Protein AF-0000000080297929 (afdb_homodimer)

Nearest PDB structures (foldseek):
  8ix6-assembly1_A  TM=2.198E-01  e=8.998E-01  Bradyrhizobium sp. WSM3983
  3ocr-assembly2_B  TM=1.930E-01  e=1.694E+00  Pseudomonas savastanoi pv. phaseolicola 1448A
  8ix6-assembly1_A  TM=2.223E-01  e=7.986E-01  Bradyrhizobium sp. WSM3983
  3ocr-assembly2_B  TM=1.912E-01  e=1.092E+00  Pseudomonas savastanoi pv. phaseolicola 1448A

Radius of gyration: 21.98 Å; Cα contacts (8 Å, |Δi|>4): 441; chains: 2; bounding box: 58×58×54 Å

Organism: Bacteroides stercoris (NCBI:txid46506)

Solvent-accessible surface area (backbone atoms only — not comparable to full-atom values): 17210 Å² total; per-residue (Å²): 126,81,71,61,78,73,73,21,58,77,42,93,61,73,52,78,38,65,77,38,82,94,41,61,67,47,18,26,29,70,45,95,88,64,49,45,29,28,35,50,46,62,30,42,54,70,77,34,76,81,61,82,72,51,70,69,54,46,53,60,57,38,39,59,55,50,52,27,33,28,58,69,69,70,44,62,76,75,67,39,22,27,21,27,83,87,66,40,43,29,32,36,46,91,46,48,62,66,47,48,24,64,76,38,37,58,43,43,41,50,52,49,50,50,54,47,41,16,70,69,69,24,50,35,68,28,69,70,44,49,49,53,47,42,70,72,70,50,54,70,70,56,52,49,32,52,73,68,65,59,70,71,82,117,129,84,70,60,80,75,70,21,57,78,42,94,61,73,53,77,38,66,75,40,82,94,42,60,67,47,18,26,30,71,45,94,87,66,48,46,29,29,34,50,45,61,32,42,54,71,76,32,77,82,61,82,70,51,70,68,54,46,53,60,56,39,40,60,55,50,52,27,33,27,58,70,71,70,44,61,76,75,67,38,24,28,20,26,84,87,67,39,42,28,32,35,46,92,47,46,62,65,47,49,24,63,76,38,38,59,45,44,43,48,51,49,50,50,54,48,40,17,70,69,67,26,49,36,68,29,68,70,44,49,50,54,48,43,69,73,69,49,54,68,70,56,53,50,34,53,72,68,67,59,70,70,83,119

Foldseek 3Di:
DPPLLQAAAEDAWDFDDQPDPVQRQFTWTADPVGWIKTFLQSSCVVLPVVPPDDPSVLCVVCVVVLVVQCVVVVHDSSNQWYAYPVRTIIGTPSCVQSSVCRSPVVSVVVVVVQVVCCVVVVDDDDPVVVVVCCVVPPDPVVVVCVVVVNPPVD/DPPLLQAAAEDAWDFDDQPDPVQRQFTWTADPVGWIKTFLQRSCVVLPVVPPDDPSVLCVVCVVVLVVQCVVVVHDSSNQWYAYPVRTIIGTPSCVQSSVCRSPVVSVVVVVVQVVCCVVVVDDDDPVVVVVCCVPPPDPVVVVCVVVVVPPVD

Secondary structure (DSSP, 8-state):
----TT-PEE------EE--TTSTT-EEEE-TTS-EEEEHHHHHHHH-TT----HHHHHHHTHHHHHHHHHHTT--GGGSEEE-TTSPEEEEGGGHHHHHHHHSTHHHHHHHHHHHHHHHHSEEE-HHHHHHHHHHHS-HHHHHHHHTT-----/----TT-PEE------EE--TTSTT-EEEE-TTS-EEEEHHHHHHHH-TT----HHHHHHHTHHHHHHHHHHTT--GGGSEEE-TTSPEEEEGGGHHHHHHHHSTHHHHHHHHHHHHHHHHSEEE-HHHHHHHHHHHS-HHHHHHHHTT-----

Sequence (308 aa):
MTLLKGTGKTIDIKCTEVSLPEFPNLLFGTHFDGSRVFDATYYLHFKDPDNKLSIEDFFYKFDFQIKAIAETYKLPLDKLVSINTEGHQLISGCLCYPFLSYVDPQFCAYINEVIDEMFITGVVVSDTHLISLVKRRLPPELLKQIWDGRENFSMTLLKGTGKTIDIKCTEVSLPEFPNLLFGTHFDGSRVFDATYYLHFKDPDNKLSIEDFFYKFDFQIKAIAETYKLPLDKLVSINTEGHQLISGCLCYPFLSYVDPQFCAYINEVIDEMFITGVVVSDTHLISLVKRRLPPELLKQIWDGRENFS

Structure (mmCIF, N/CA/C/O backbone):
data_AF-0000000080297929-model_v1
#
loop_
_entity.id
_entity.type
_entity.pdbx_description
1 polymer 'Uncharacterized protein'
#
loop_
_atom_site.group_PDB
_atom_site.id
_atom_site.type_symbol
_atom_site.label_atom_id
_atom_site.label_alt_id
_atom_site.label_comp_id
_atom_site.label_asym_id
_atom_site.label_entity_id
_atom_site.label_seq_id
_atom_site.pdbx_PDB_ins_code
_atom_site.Cartn_x
_atom_site.Cartn_y
_atom_site.Cartn_z
_atom_site.occupancy
_atom_site.B_iso_or_equiv
_atom_site.auth_seq_id
_atom_site.auth_comp_id
_atom_site.auth_asym_id
_atom_site.auth_atom_id
_atom_site.pdbx_PDB_model_num
ATOM 1 N N . MET A 1 1 ? -28.828 -11.727 -8.734 1 22.5 1 MET A N 1
ATOM 2 C CA . MET A 1 1 ? -27.953 -12.578 -7.934 1 22.5 1 MET A CA 1
ATOM 3 C C . MET A 1 1 ? -26.484 -12.266 -8.227 1 22.5 1 MET A C 1
ATOM 5 O O . MET A 1 1 ? -26.016 -12.5 -9.344 1 22.5 1 MET A O 1
ATOM 9 N N . THR A 1 2 ? -25.875 -11.156 -7.812 1 31.69 2 THR A N 1
ATOM 10 C CA . THR A 1 2 ? -24.531 -10.75 -8.164 1 31.69 2 THR A CA 1
ATOM 11 C C . THR A 1 2 ? -23.562 -11.922 -8.016 1 31.69 2 THR A C 1
ATOM 13 O O . THR A 1 2 ? -23.484 -12.547 -6.953 1 31.69 2 THR A O 1
ATOM 16 N N . LEU A 1 3 ? -23.391 -12.672 -8.961 1 37.91 3 LEU A N 1
ATOM 17 C CA . LEU A 1 3 ? -22.531 -13.852 -8.984 1 37.91 3 LEU A CA 1
ATOM 18 C C . LEU A 1 3 ? -21.359 -13.695 -8.008 1 37.91 3 LEU A C 1
ATOM 20 O O . LEU A 1 3 ? -20.75 -12.625 -7.93 1 37.91 3 LEU A O 1
ATOM 24 N N . LEU A 1 4 ? -21.406 -14.281 -6.91 1 41.91 4 LEU A N 1
ATOM 25 C CA . LEU A 1 4 ? -20.312 -14.375 -5.938 1 41.91 4 LEU A CA 1
ATOM 26 C C . LEU A 1 4 ? -18.953 -14.344 -6.629 1 41.91 4 LEU A C 1
ATOM 28 O O . LEU A 1 4 ? -18.703 -15.117 -7.551 1 41.91 4 LEU A O 1
ATOM 32 N N . LYS A 1 5 ? -18.359 -13.289 -6.848 1 48.44 5 LYS A N 1
ATOM 33 C CA . LYS A 1 5 ? -17.031 -13.094 -7.398 1 48.44 5 LYS A CA 1
ATOM 34 C C . LYS A 1 5 ? -16.156 -14.328 -7.16 1 48.44 5 LYS A C 1
ATOM 36 O O . LYS A 1 5 ? -15.039 -14.414 -7.688 1 48.44 5 LYS A O 1
ATOM 41 N N . GLY A 1 6 ? -16.516 -15.305 -6.289 1 48.25 6 GLY A N 1
ATOM 42 C CA . GLY A 1 6 ? -15.867 -16.562 -5.957 1 48.25 6 GLY A CA 1
ATOM 43 C C . GLY A 1 6 ? -16.109 -17.641 -6.988 1 48.25 6 GLY A C 1
ATOM 44 O O . GLY A 1 6 ? -15.781 -18.812 -6.758 1 48.25 6 GLY A O 1
ATOM 45 N N . THR A 1 7 ? -16.953 -17.469 -7.895 1 57.72 7 THR A N 1
ATOM 46 C CA . THR A 1 7 ? -17.312 -18.594 -8.742 1 57.72 7 THR A CA 1
ATOM 47 C C . THR A 1 7 ? -16.312 -18.75 -9.883 1 57.72 7 THR A C 1
ATOM 49 O O . THR A 1 7 ? -16.547 -18.266 -10.992 1 57.72 7 THR A O 1
ATOM 52 N N . GLY A 1 8 ? -15.094 -18.703 -9.398 1 65.12 8 GLY A N 1
ATOM 53 C CA . GLY A 1 8 ? -14.086 -18.781 -10.438 1 65.12 8 GLY A CA 1
ATOM 54 C C . GLY A 1 8 ? -14.078 -20.094 -11.18 1 65.12 8 GLY A C 1
ATOM 55 O O . GLY A 1 8 ? -14.828 -21.016 -10.828 1 65.12 8 GLY A O 1
ATOM 56 N N . LYS A 1 9 ? -13.609 -20.219 -12.32 1 81.94 9 LYS A N 1
ATOM 57 C CA . LYS A 1 9 ? -13.375 -21.438 -13.094 1 81.94 9 LYS A CA 1
ATOM 58 C C . LYS A 1 9 ? -12.523 -22.438 -12.305 1 81.94 9 LYS A C 1
ATOM 60 O O . LYS A 1 9 ? -11.664 -22.031 -11.523 1 81.94 9 LYS A O 1
ATOM 65 N N . THR A 1 10 ? -12.938 -23.766 -12.43 1 88.5 10 THR A N 1
ATOM 66 C CA . THR A 1 10 ? -12.133 -24.797 -11.781 1 88.5 10 THR A CA 1
ATOM 67 C C . THR A 1 10 ? -10.82 -25 -12.523 1 88.5 10 THR A C 1
ATOM 69 O O . THR A 1 10 ? -10.797 -25.125 -13.75 1 88.5 10 THR A O 1
ATOM 72 N N . ILE A 1 11 ? -9.766 -24.938 -11.789 1 90.44 11 ILE A N 1
ATOM 73 C CA . ILE A 1 11 ? -8.453 -25.156 -12.383 1 90.44 11 ILE A CA 1
ATOM 74 C C . ILE A 1 11 ? -7.699 -26.234 -11.586 1 90.44 11 ILE A C 1
ATOM 76 O O . ILE A 1 11 ? -7.969 -26.438 -10.406 1 90.44 11 ILE A O 1
ATOM 80 N N . ASP A 1 12 ? -6.781 -26.938 -12.25 1 91.5 12 ASP A N 1
ATOM 81 C CA . ASP A 1 12 ? -5.98 -27.969 -11.609 1 91.5 12 ASP A CA 1
ATOM 82 C C . ASP A 1 12 ? -4.617 -27.438 -11.195 1 91.5 12 ASP A C 1
ATOM 84 O O . ASP A 1 12 ? -3.602 -27.734 -11.82 1 91.5 12 ASP A O 1
ATOM 88 N N . ILE A 1 13 ? -4.645 -26.641 -10.156 1 93.31 13 ILE A N 1
ATOM 89 C CA . ILE A 1 13 ? -3.422 -26.062 -9.609 1 93.31 13 ILE A CA 1
ATOM 90 C C . ILE A 1 13 ? -3.359 -26.312 -8.102 1 93.31 13 ILE A C 1
ATOM 92 O O . ILE A 1 13 ? -4.344 -26.094 -7.391 1 93.31 13 ILE A O 1
ATOM 96 N N . LYS A 1 14 ? -2.285 -26.844 -7.73 1 92.75 14 LYS A N 1
ATOM 97 C CA . LYS A 1 14 ? -2 -26.953 -6.301 1 92.75 14 LYS A CA 1
ATOM 98 C C . LYS A 1 14 ? -1 -25.891 -5.852 1 92.75 14 LYS A C 1
ATOM 100 O O . LYS A 1 14 ? 0.049 -25.719 -6.477 1 92.75 14 LYS A O 1
ATOM 105 N N . CYS A 1 15 ? -1.312 -25.172 -4.77 1 96.75 15 CYS A N 1
ATOM 106 C CA . CYS A 1 15 ? -0.428 -24.156 -4.227 1 96.75 15 CYS A CA 1
ATOM 107 C C . CYS A 1 15 ? 0.44 -24.719 -3.107 1 96.75 15 CYS A C 1
ATOM 109 O O . CYS A 1 15 ? -0.065 -25.062 -2.039 1 96.75 15 CYS A O 1
ATOM 111 N N . THR A 1 16 ? 1.743 -24.812 -3.369 1 96.5 16 THR A N 1
ATOM 112 C CA . THR A 1 16 ? 2.641 -25.391 -2.385 1 96.5 16 THR A CA 1
ATOM 113 C C . THR A 1 16 ? 3.846 -24.5 -2.139 1 96.5 16 THR A C 1
ATOM 115 O O . THR A 1 16 ? 4.641 -24.75 -1.229 1 96.5 16 THR A O 1
ATOM 118 N N . GLU A 1 17 ? 3.943 -23.438 -2.848 1 95.94 17 GLU A N 1
ATOM 119 C CA . GLU A 1 17 ? 5.148 -22.625 -2.832 1 95.94 17 GLU A CA 1
ATOM 120 C C . GLU A 1 17 ? 5.047 -21.516 -1.792 1 95.94 17 GLU A C 1
ATOM 122 O O . GLU A 1 17 ? 4.051 -20.781 -1.745 1 95.94 17 GLU A O 1
ATOM 127 N N . VAL A 1 18 ? 6.102 -21.422 -1.025 1 94.62 18 VAL A N 1
ATOM 128 C CA . VAL A 1 18 ? 6.254 -20.266 -0.159 1 94.62 18 VAL A CA 1
ATOM 129 C C . VAL A 1 18 ? 7.016 -19.156 -0.896 1 94.62 18 VAL A C 1
ATOM 131 O O . VAL A 1 18 ? 8.227 -19.266 -1.084 1 94.62 18 VAL A O 1
ATOM 134 N N . SER A 1 19 ? 6.305 -18.141 -1.291 1 91.5 19 SER A N 1
ATOM 135 C CA . SER A 1 19 ? 6.918 -17.062 -2.051 1 91.5 19 SER A CA 1
ATOM 136 C C . SER A 1 19 ? 7.277 -15.883 -1.147 1 91.5 19 SER A C 1
ATOM 138 O O . SER A 1 19 ? 8.133 -15.062 -1.494 1 91.5 19 SER A O 1
ATOM 140 N N . LEU A 1 20 ? 6.578 -15.758 -0.045 1 92.06 20 LEU A N 1
ATOM 141 C CA . LEU A 1 20 ? 6.812 -14.703 0.937 1 92.06 20 LEU A CA 1
ATOM 142 C C . LEU A 1 20 ? 7.164 -15.297 2.297 1 92.06 20 LEU A C 1
ATOM 144 O O . LEU A 1 20 ? 6.277 -15.672 3.066 1 92.06 20 LEU A O 1
ATOM 148 N N . PRO A 1 21 ? 8.438 -15.258 2.605 1 87.75 21 PRO A N 1
ATOM 149 C CA . PRO A 1 21 ? 8.867 -15.891 3.855 1 87.75 21 PRO A CA 1
ATOM 150 C C . PRO A 1 21 ? 8.164 -15.312 5.082 1 87.75 21 PRO A C 1
ATOM 152 O O . PRO A 1 21 ? 7.957 -16.016 6.07 1 87.75 21 PRO A O 1
ATOM 155 N N . GLU A 1 22 ? 7.758 -14.031 5.035 1 89.31 22 GLU A N 1
ATOM 156 C CA . GLU A 1 22 ? 7.055 -13.383 6.141 1 89.31 22 GLU A CA 1
ATOM 157 C C . GLU A 1 22 ? 5.66 -13.969 6.328 1 89.31 22 GLU A C 1
ATOM 159 O O . GLU A 1 22 ? 5.055 -13.82 7.391 1 89.31 22 GLU A O 1
ATOM 164 N N . PHE A 1 23 ? 5.18 -14.594 5.266 1 93.94 23 PHE A N 1
ATOM 165 C CA . PHE A 1 23 ? 3.857 -15.203 5.266 1 93.94 23 PHE A CA 1
ATOM 166 C C . PHE A 1 23 ? 3.922 -16.641 4.758 1 93.94 23 PHE A C 1
ATOM 168 O O . PHE A 1 23 ? 3.355 -16.953 3.711 1 93.94 23 PHE A O 1
ATOM 175 N N . PRO A 1 24 ? 4.488 -17.531 5.594 1 93.62 24 PRO A N 1
ATOM 176 C CA . PRO A 1 24 ? 4.828 -18.859 5.105 1 93.62 24 PRO A CA 1
ATOM 177 C C . PRO A 1 24 ? 3.598 -19.703 4.785 1 93.62 24 PRO A C 1
ATOM 179 O O . PRO A 1 24 ? 3.693 -20.688 4.043 1 93.62 24 PRO A O 1
ATOM 182 N N . ASN A 1 25 ? 2.424 -19.359 5.355 1 96.31 25 ASN A N 1
ATOM 183 C CA . ASN A 1 25 ? 1.224 -20.156 5.125 1 96.31 25 ASN A CA 1
ATOM 184 C C . ASN A 1 25 ? 0.424 -19.625 3.936 1 96.31 25 ASN A C 1
ATOM 186 O O . ASN A 1 25 ? -0.606 -20.203 3.572 1 96.31 25 ASN A O 1
ATOM 190 N N . LEU A 1 26 ? 0.925 -18.531 3.41 1 97.81 26 LEU A N 1
ATOM 191 C CA . LEU A 1 26 ? 0.352 -18.078 2.145 1 97.81 26 LEU A CA 1
ATOM 192 C C . LEU A 1 26 ? 1.015 -18.781 0.968 1 97.81 26 LEU A C 1
ATOM 194 O O . LEU A 1 26 ? 2.027 -18.312 0.446 1 97.81 26 LEU A O 1
ATOM 198 N N . LEU A 1 27 ? 0.338 -19.812 0.516 1 98.12 27 LEU A N 1
ATOM 199 C CA . LEU A 1 27 ? 0.955 -20.703 -0.472 1 98.12 27 LEU A CA 1
ATOM 200 C C . LEU A 1 27 ? 0.573 -20.281 -1.888 1 98.12 27 LEU A C 1
ATOM 202 O O . LEU A 1 27 ? -0.592 -19.969 -2.156 1 98.12 27 LEU A O 1
ATOM 206 N N . PHE A 1 28 ? 1.558 -20.297 -2.766 1 97.88 28 PHE A N 1
ATOM 207 C CA . PHE A 1 28 ? 1.369 -19.859 -4.141 1 97.88 28 PHE A CA 1
ATOM 208 C C . PHE A 1 28 ? 1.477 -21.031 -5.105 1 97.88 28 PHE A C 1
ATOM 210 O O . PHE A 1 28 ? 2.016 -22.078 -4.754 1 97.88 28 PHE A O 1
ATOM 217 N N . GLY A 1 29 ? 0.87 -20.891 -6.215 1 96.94 29 GLY A N 1
ATOM 218 C CA . GLY A 1 29 ? 0.993 -21.75 -7.379 1 96.94 29 GLY A CA 1
ATOM 219 C C . GLY A 1 29 ? 1.098 -20.984 -8.68 1 96.94 29 GLY A C 1
ATOM 220 O O . GLY A 1 29 ? 0.764 -19.797 -8.742 1 96.94 29 GLY A O 1
ATOM 221 N N . THR A 1 30 ? 1.685 -21.578 -9.656 1 93.62 30 THR A N 1
ATOM 222 C CA . THR A 1 30 ? 1.836 -20.969 -10.969 1 93.62 30 THR A CA 1
ATOM 223 C C . THR A 1 30 ? 0.978 -21.688 -12.008 1 93.62 30 THR A C 1
ATOM 225 O O . THR A 1 30 ? 0.993 -22.906 -12.086 1 93.62 30 THR A O 1
ATOM 228 N N . HIS A 1 31 ? 0.251 -20.875 -12.727 1 87.31 31 HIS A N 1
ATOM 229 C CA . HIS A 1 31 ? -0.547 -21.406 -13.828 1 87.31 31 HIS A CA 1
ATOM 230 C C . HIS A 1 31 ? 0.32 -21.688 -15.047 1 87.31 31 HIS A C 1
ATOM 232 O O . HIS A 1 31 ? 1.458 -21.219 -15.133 1 87.31 31 HIS A O 1
ATOM 238 N N . PHE A 1 32 ? -0.277 -22.422 -15.953 1 82.62 32 PHE A N 1
ATOM 239 C CA . PHE A 1 32 ? 0.448 -22.797 -17.156 1 82.62 32 PHE A CA 1
ATOM 240 C C . PHE A 1 32 ? 0.821 -21.578 -17.984 1 82.62 32 PHE A C 1
ATOM 242 O O . PHE A 1 32 ? 1.828 -21.578 -18.688 1 82.62 32 PHE A O 1
ATOM 249 N N . ASP A 1 33 ? 0.032 -20.5 -17.828 1 84.12 33 ASP A N 1
ATOM 250 C CA . ASP A 1 33 ? 0.287 -19.297 -18.609 1 84.12 33 ASP A CA 1
ATOM 251 C C . ASP A 1 33 ? 1.26 -18.359 -17.891 1 84.12 33 ASP A C 1
ATOM 253 O O . ASP A 1 33 ? 1.504 -17.234 -18.344 1 84.12 33 ASP A O 1
ATOM 257 N N . GLY A 1 34 ? 1.78 -18.812 -16.734 1 86.75 34 GLY A N 1
ATOM 258 C CA . GLY A 1 34 ? 2.771 -18.047 -16 1 86.75 34 GLY A CA 1
ATOM 259 C C . GLY A 1 34 ? 2.168 -17.188 -14.898 1 86.75 34 GLY A C 1
ATOM 260 O O . GLY A 1 34 ? 2.895 -16.609 -14.094 1 86.75 34 GLY A O 1
ATOM 261 N N . SER A 1 35 ? 0.912 -17.125 -14.906 1 89.56 35 SER A N 1
ATOM 262 C CA . SER A 1 35 ? 0.277 -16.312 -13.875 1 89.56 35 SER A CA 1
ATOM 263 C C . SER A 1 35 ? 0.366 -16.969 -12.508 1 89.56 35 SER A C 1
ATOM 265 O O . SER A 1 35 ? 0.284 -18.203 -12.406 1 89.56 35 SER A O 1
ATOM 267 N N . ARG A 1 36 ? 0.498 -16.141 -11.562 1 94.44 36 ARG A N 1
ATOM 268 C CA . ARG A 1 36 ? 0.626 -16.625 -10.195 1 94.44 36 ARG A CA 1
ATOM 269 C C . ARG A 1 36 ? -0.687 -16.484 -9.438 1 94.44 36 ARG A C 1
ATOM 271 O O . ARG A 1 36 ? -1.39 -15.477 -9.586 1 94.44 36 ARG A O 1
ATOM 278 N N . VAL A 1 37 ? -0.974 -17.531 -8.656 1 96.94 37 VAL A N 1
ATOM 279 C CA . VAL A 1 37 ? -2.143 -17.5 -7.777 1 96.94 37 VAL A CA 1
ATOM 280 C C . VAL A 1 37 ? -1.737 -17.906 -6.363 1 96.94 37 VAL A C 1
ATOM 282 O O . VAL A 1 37 ? -0.696 -18.531 -6.164 1 96.94 37 VAL A O 1
ATOM 285 N N . PHE A 1 38 ? -2.564 -17.5 -5.324 1 98.06 38 PHE A N 1
ATOM 286 C CA . PHE A 1 38 ? -2.35 -17.984 -3.967 1 98.06 38 PHE A CA 1
ATOM 287 C C . PHE A 1 38 ? -3.617 -18.625 -3.414 1 98.06 38 PHE A C 1
ATOM 289 O O . PHE A 1 38 ? -4.723 -18.312 -3.859 1 98.06 38 PHE A O 1
ATOM 296 N N . ASP A 1 39 ? -3.441 -19.547 -2.49 1 97.81 39 ASP A N 1
ATOM 297 C CA . ASP A 1 39 ? -4.551 -20.281 -1.889 1 97.81 39 ASP A CA 1
ATOM 298 C C . ASP A 1 39 ? -5.168 -19.5 -0.733 1 97.81 39 ASP A C 1
ATOM 300 O O . ASP A 1 39 ? -4.762 -19.656 0.419 1 97.81 39 ASP A O 1
ATOM 304 N N . ALA A 1 40 ? -6.152 -18.75 -1.051 1 98.06 40 ALA A N 1
ATOM 305 C CA . ALA A 1 40 ? -6.793 -17.875 -0.072 1 98.06 40 ALA A CA 1
ATOM 306 C C . ALA A 1 40 ? -7.562 -18.672 0.965 1 98.06 40 ALA A C 1
ATOM 308 O O . ALA A 1 40 ? -7.582 -18.328 2.148 1 98.06 40 ALA A O 1
ATOM 309 N N . THR A 1 41 ? -8.188 -19.75 0.517 1 96.38 41 THR A N 1
ATOM 310 C CA . THR A 1 41 ? -8.945 -20.594 1.426 1 96.38 41 THR A CA 1
ATOM 311 C C . THR A 1 41 ? -8.039 -21.188 2.504 1 96.38 41 THR A C 1
ATOM 313 O O . THR A 1 41 ? -8.344 -21.109 3.693 1 96.38 41 THR A O 1
ATOM 316 N N . TYR A 1 42 ? -6.969 -21.75 2.051 1 96.69 42 TYR A N 1
ATOM 317 C CA . TYR A 1 42 ? -6.023 -22.344 2.99 1 96.69 42 TYR A CA 1
ATOM 318 C C . TYR A 1 42 ? -5.508 -21.297 3.975 1 96.69 42 TYR A C 1
ATOM 320 O O . TYR A 1 42 ? -5.43 -21.562 5.18 1 96.69 42 TYR A O 1
ATOM 328 N N . TYR A 1 43 ? -5.16 -20.141 3.506 1 98.12 43 TYR A N 1
ATOM 329 C CA . TYR A 1 43 ? -4.602 -19.094 4.344 1 98.12 43 TYR A CA 1
ATOM 330 C C . TYR A 1 43 ? -5.609 -18.641 5.391 1 98.12 43 TYR A C 1
ATOM 332 O O . TYR A 1 43 ? -5.254 -18.422 6.555 1 98.12 43 TYR A O 1
ATOM 340 N N . LEU A 1 44 ? -6.887 -18.469 5.016 1 97.5 44 LEU A N 1
ATOM 341 C CA . LEU A 1 44 ? -7.926 -18.062 5.953 1 97.5 44 LEU A CA 1
ATOM 342 C C . LEU A 1 44 ? -8.156 -19.125 7.02 1 97.5 44 LEU A C 1
ATOM 344 O O . LEU A 1 44 ? -8.414 -18.797 8.18 1 97.5 44 LEU A O 1
ATOM 348 N N . HIS A 1 45 ? -8.062 -20.328 6.59 1 95.38 45 HIS A N 1
ATOM 349 C CA . HIS A 1 45 ? -8.219 -21.406 7.555 1 95.38 45 HIS A CA 1
ATOM 350 C C . HIS A 1 45 ? -7.148 -21.344 8.641 1 95.38 45 HIS A C 1
ATOM 352 O O . HIS A 1 45 ? -7.418 -21.641 9.805 1 95.38 45 HIS A O 1
ATOM 358 N N . PHE A 1 46 ? -6.051 -21.047 8.203 1 94.44 46 PHE A N 1
ATOM 359 C CA . PHE A 1 46 ? -4.922 -20.984 9.117 1 94.44 46 PHE A CA 1
ATOM 360 C C . PHE A 1 46 ? -5.004 -19.75 10 1 94.44 46 PHE A C 1
ATOM 362 O O . PHE A 1 46 ? -4.805 -19.828 11.211 1 94.44 46 PHE A O 1
ATOM 369 N N . LYS A 1 47 ? -5.348 -18.516 9.484 1 95.25 47 LYS A N 1
ATOM 370 C CA . LYS A 1 47 ? -5.238 -17.219 10.156 1 95.25 47 LYS A CA 1
ATOM 371 C C . LYS A 1 47 ? -6.52 -16.891 10.914 1 95.25 47 LYS A C 1
ATOM 373 O O . LYS A 1 47 ? -6.5 -16.078 11.836 1 95.25 47 LYS A O 1
ATOM 378 N N . ASP A 1 48 ? -7.551 -17.438 10.477 1 93.56 48 ASP A N 1
ATOM 379 C CA . ASP A 1 48 ? -8.867 -17.125 11.031 1 93.56 48 ASP A CA 1
ATOM 380 C C . ASP A 1 48 ? -9.633 -18.391 11.383 1 93.56 48 ASP A C 1
ATOM 382 O O . ASP A 1 48 ? -10.672 -18.688 10.797 1 93.56 48 ASP A O 1
ATOM 386 N N . PRO A 1 49 ? -9.219 -19.016 12.367 1 87.75 49 PRO A N 1
ATOM 387 C CA . PRO A 1 49 ? -9.859 -20.281 12.719 1 87.75 49 PRO A CA 1
ATOM 388 C C . PRO A 1 49 ? -11.32 -20.109 13.125 1 87.75 49 PRO A C 1
ATOM 390 O O . PRO A 1 49 ? -12.117 -21.047 13.023 1 87.75 49 PRO A O 1
ATOM 393 N N . ASP A 1 50 ? -11.727 -18.922 13.5 1 91.81 50 ASP A N 1
ATOM 394 C CA . ASP A 1 50 ? -13.109 -18.672 13.906 1 91.81 50 ASP A CA 1
ATOM 395 C C . ASP A 1 50 ? -13.984 -18.344 12.703 1 91.81 50 ASP A C 1
ATOM 397 O O . ASP A 1 50 ? -15.188 -18.109 12.852 1 91.81 50 ASP A O 1
ATOM 401 N N . ASN A 1 51 ? -13.43 -18.312 11.547 1 90 51 ASN A N 1
ATOM 402 C CA . ASN A 1 51 ? -14.141 -18.125 10.281 1 90 51 ASN A CA 1
ATOM 403 C C . ASN A 1 51 ? -14.922 -16.812 10.266 1 90 51 ASN A C 1
ATOM 405 O O . ASN A 1 51 ? -16.109 -16.797 9.922 1 90 51 ASN A O 1
ATOM 409 N N . LYS A 1 52 ? -14.328 -15.82 10.703 1 94.12 52 LYS A N 1
ATOM 410 C CA . LYS A 1 52 ? -14.93 -14.492 10.711 1 94.12 52 LYS A CA 1
ATOM 411 C C . LYS A 1 52 ? -14.695 -13.773 9.383 1 94.12 52 LYS A C 1
ATOM 413 O O . LYS A 1 52 ? -15.406 -12.828 9.047 1 94.12 52 LYS A O 1
ATOM 418 N N . LEU A 1 53 ? -13.75 -14.234 8.703 1 96.5 53 LEU A N 1
ATOM 419 C CA . LEU A 1 53 ? -13.359 -13.625 7.441 1 96.5 53 LEU A CA 1
ATOM 420 C C . LEU A 1 53 ? -13.844 -14.461 6.262 1 96.5 53 LEU A C 1
ATOM 422 O O . LEU A 1 53 ? -14.031 -15.68 6.391 1 96.5 53 LEU A O 1
ATOM 426 N N . SER A 1 54 ? -14.148 -13.805 5.137 1 95.81 54 SER A N 1
ATOM 427 C CA . SER A 1 54 ? -14.547 -14.5 3.916 1 95.81 54 SER A CA 1
ATOM 428 C C . SER A 1 54 ? -13.945 -13.836 2.68 1 95.81 54 SER A C 1
ATOM 430 O O . SER A 1 54 ? -13.688 -12.633 2.682 1 95.81 54 SER A O 1
ATOM 432 N N . ILE A 1 55 ? -13.773 -14.578 1.719 1 95.88 55 ILE A N 1
ATOM 433 C CA . ILE A 1 55 ? -13.219 -14.078 0.465 1 95.88 55 ILE A CA 1
ATOM 434 C C . ILE A 1 55 ? -14.195 -13.094 -0.175 1 95.88 55 ILE A C 1
ATOM 436 O O . ILE A 1 55 ? -13.781 -12.094 -0.762 1 95.88 55 ILE A O 1
ATOM 440 N N . GLU A 1 56 ? -15.469 -13.352 -0.085 1 94.94 56 GLU A N 1
ATOM 441 C CA . GLU A 1 56 ? -16.484 -12.43 -0.583 1 94.94 56 GLU A CA 1
ATOM 442 C C . GLU A 1 56 ? -16.375 -11.062 0.081 1 94.94 56 GLU A C 1
ATOM 444 O O . GLU A 1 56 ? -16.484 -10.031 -0.587 1 94.94 56 GLU A O 1
ATOM 449 N N . ASP A 1 57 ? -16.172 -11.141 1.352 1 97.06 57 ASP A N 1
ATOM 450 C CA . ASP A 1 57 ? -16.047 -9.898 2.1 1 97.06 57 ASP A CA 1
ATOM 451 C C . ASP A 1 57 ? -14.781 -9.141 1.686 1 97.06 57 ASP A C 1
ATOM 453 O O . ASP A 1 57 ? -14.773 -7.91 1.64 1 97.06 57 ASP A O 1
ATOM 457 N N . PHE A 1 58 ? -13.695 -9.883 1.404 1 97.88 58 PHE A N 1
ATOM 458 C CA . PHE A 1 58 ? -12.477 -9.266 0.885 1 97.88 58 PHE A CA 1
ATOM 459 C C . PHE A 1 58 ? -12.766 -8.5 -0.401 1 97.88 58 PHE A C 1
ATOM 461 O O . PHE A 1 58 ? -12.391 -7.332 -0.53 1 97.88 58 PHE A O 1
ATOM 468 N N . PHE A 1 59 ? -13.438 -9.07 -1.342 1 96.88 59 PHE A N 1
ATOM 469 C CA . PHE A 1 59 ? -13.711 -8.445 -2.633 1 96.88 59 PHE A CA 1
ATOM 470 C C . PHE A 1 59 ? -14.641 -7.25 -2.473 1 96.88 59 PHE A C 1
ATOM 472 O O . PHE A 1 59 ? -14.531 -6.27 -3.213 1 96.88 59 PHE A O 1
ATOM 479 N N . TYR A 1 60 ? -15.484 -7.332 -1.478 1 97 60 TYR A N 1
ATOM 480 C CA . TYR A 1 60 ? -16.375 -6.207 -1.198 1 97 60 TYR A CA 1
ATOM 481 C C . TYR A 1 60 ? -15.602 -5.043 -0.593 1 97 60 TYR A C 1
ATOM 483 O O . TYR A 1 60 ? -15.688 -3.91 -1.078 1 97 60 TYR A O 1
ATOM 491 N N . LYS A 1 61 ? -14.852 -5.281 0.371 1 97.19 61 LYS A N 1
ATOM 492 C CA . LYS A 1 61 ? -14.172 -4.246 1.144 1 97.19 61 LYS A CA 1
ATOM 493 C C . LYS A 1 61 ? -13.047 -3.607 0.337 1 97.19 61 LYS A C 1
ATOM 495 O O . LYS A 1 61 ? -12.688 -2.453 0.57 1 97.19 61 LYS A O 1
ATOM 500 N N . PHE A 1 62 ? -12.469 -4.359 -0.616 1 98.12 62 PHE A N 1
ATOM 501 C CA . PHE A 1 62 ? -11.336 -3.865 -1.392 1 98.12 62 PHE A CA 1
ATOM 502 C C . PHE A 1 62 ? -11.719 -3.688 -2.855 1 98.12 62 PHE A C 1
ATOM 504 O O . PHE A 1 62 ? -10.859 -3.73 -3.738 1 98.12 62 PHE A O 1
ATOM 511 N N . ASP A 1 63 ? -13 -3.471 -3.111 1 97.38 63 ASP A N 1
ATOM 512 C CA . ASP A 1 63 ? -13.539 -3.426 -4.465 1 97.38 63 ASP A CA 1
ATOM 513 C C . ASP A 1 63 ? -12.805 -2.4 -5.32 1 97.38 63 ASP A C 1
ATOM 515 O O . ASP A 1 63 ? -12.391 -2.701 -6.441 1 97.38 63 ASP A O 1
ATOM 519 N N . PHE A 1 64 ? -12.617 -1.237 -4.84 1 97.69 64 PHE A N 1
ATOM 520 C CA . PHE A 1 64 ? -11.969 -0.172 -5.594 1 97.69 64 PHE A CA 1
ATOM 521 C C . PHE A 1 64 ? -10.539 -0.555 -5.953 1 97.69 64 PHE A C 1
ATOM 523 O O . PHE A 1 64 ? -10.133 -0.438 -7.109 1 97.69 64 PHE A O 1
ATOM 530 N N . GLN A 1 65 ? -9.758 -1.03 -4.957 1 97.88 65 GLN A N 1
ATOM 531 C CA . GLN A 1 65 ? -8.359 -1.401 -5.172 1 97.88 65 GLN A CA 1
ATOM 532 C C . GLN A 1 65 ? -8.242 -2.566 -6.152 1 97.88 65 GLN A C 1
ATOM 534 O O . GLN A 1 65 ? -7.367 -2.568 -7.02 1 97.88 65 GLN A O 1
ATOM 539 N N . ILE A 1 66 ? -9.125 -3.488 -5.961 1 98.12 66 ILE A N 1
ATOM 540 C CA . ILE A 1 66 ? -9.102 -4.68 -6.801 1 98.12 66 ILE A CA 1
ATOM 541 C C . ILE A 1 66 ? -9.367 -4.293 -8.25 1 98.12 66 ILE A C 1
ATOM 543 O O . ILE A 1 66 ? -8.641 -4.711 -9.156 1 98.12 66 ILE A O 1
ATOM 547 N N . LYS A 1 67 ? -10.344 -3.471 -8.484 1 97.88 67 LYS A N 1
ATOM 548 C CA . LYS A 1 67 ? -10.656 -3.018 -9.836 1 97.88 67 LYS A CA 1
ATOM 549 C C . LYS A 1 67 ? -9.508 -2.199 -10.422 1 97.88 67 LYS A C 1
ATOM 551 O O . LYS A 1 67 ? -9.172 -2.342 -11.602 1 97.88 67 LYS A O 1
ATOM 556 N N . ALA A 1 68 ? -8.93 -1.357 -9.641 1 97.69 68 ALA A N 1
ATOM 557 C CA . ALA A 1 68 ? -7.805 -0.536 -10.078 1 97.69 68 ALA A CA 1
ATOM 558 C C . ALA A 1 68 ? -6.617 -1.405 -10.492 1 97.69 68 ALA A C 1
ATOM 560 O O . ALA A 1 68 ? -6.012 -1.178 -11.539 1 97.69 68 ALA A O 1
ATOM 561 N N . ILE A 1 69 ? -6.305 -2.395 -9.664 1 98 69 ILE A N 1
ATOM 562 C CA . ILE A 1 69 ? -5.18 -3.291 -9.922 1 98 69 ILE A CA 1
ATOM 563 C C . ILE A 1 69 ? -5.465 -4.125 -11.172 1 98 69 ILE A C 1
ATOM 565 O O . ILE A 1 69 ? -4.602 -4.254 -12.039 1 98 69 ILE A O 1
ATOM 569 N N . ALA A 1 70 ? -6.664 -4.641 -11.234 1 97 70 ALA A N 1
ATOM 570 C CA . ALA A 1 70 ? -7.051 -5.438 -12.398 1 97 70 ALA A CA 1
ATOM 571 C C . ALA A 1 70 ? -6.945 -4.617 -13.68 1 97 70 ALA A C 1
ATOM 573 O O . ALA A 1 70 ? -6.449 -5.109 -14.695 1 97 70 ALA A O 1
ATOM 574 N N . GLU A 1 71 ? -7.426 -3.406 -13.648 1 97.44 71 GLU A N 1
ATOM 575 C CA . GLU A 1 71 ? -7.355 -2.523 -14.805 1 97.44 71 GLU A CA 1
ATOM 576 C C . GLU A 1 71 ? -5.906 -2.24 -15.195 1 97.44 71 GLU A C 1
ATOM 578 O O . GLU A 1 71 ? -5.562 -2.268 -16.375 1 97.44 71 GLU A O 1
ATOM 583 N N . THR A 1 72 ? -5.094 -1.983 -14.227 1 96.69 72 THR A N 1
ATOM 584 C CA . THR A 1 72 ? -3.689 -1.674 -14.477 1 96.69 72 THR A CA 1
ATOM 585 C C . THR A 1 72 ? -2.996 -2.836 -15.188 1 96.69 72 THR A C 1
ATOM 587 O O . THR A 1 72 ? -2.217 -2.627 -16.109 1 96.69 72 THR A O 1
ATOM 590 N N . TYR A 1 73 ? -3.303 -3.996 -14.789 1 95.06 73 TYR A N 1
ATOM 591 C CA . TYR A 1 73 ? -2.639 -5.172 -15.344 1 95.06 73 TYR A CA 1
ATOM 592 C C . TYR A 1 73 ? -3.453 -5.773 -16.484 1 95.06 73 TYR A C 1
ATOM 594 O O . TYR A 1 73 ? -3.109 -6.836 -17 1 95.06 73 TYR A O 1
ATOM 602 N N . LYS A 1 74 ? -4.582 -5.133 -16.812 1 95.12 74 LYS A N 1
ATOM 603 C CA . LYS A 1 74 ? -5.457 -5.574 -17.891 1 95.12 74 LYS A CA 1
ATOM 604 C C . LYS A 1 74 ? -5.938 -7.004 -17.656 1 95.12 74 LYS A C 1
ATOM 606 O O . LYS A 1 74 ? -5.871 -7.84 -18.562 1 95.12 74 LYS A O 1
ATOM 611 N N . LEU A 1 75 ? -6.32 -7.25 -16.453 1 93.88 75 LEU A N 1
ATOM 612 C CA . LEU A 1 75 ? -6.867 -8.547 -16.078 1 93.88 75 LEU A CA 1
ATOM 613 C C . LEU A 1 75 ? -8.383 -8.484 -15.969 1 93.88 75 LEU A C 1
ATOM 615 O O . LEU A 1 75 ? -8.922 -7.609 -15.289 1 93.88 75 LEU A O 1
ATOM 619 N N . PRO A 1 76 ? -8.984 -9.445 -16.641 1 92.62 76 PRO A N 1
ATOM 620 C CA . PRO A 1 76 ? -10.43 -9.516 -16.422 1 92.62 76 PRO A CA 1
ATOM 621 C C . PRO A 1 76 ? -10.789 -9.891 -14.984 1 92.62 76 PRO A C 1
ATOM 623 O O . PRO A 1 76 ? -10.156 -10.766 -14.391 1 92.62 76 PRO A O 1
ATOM 626 N N . LEU A 1 77 ? -11.836 -9.281 -14.445 1 93.06 77 LEU A N 1
ATOM 627 C CA . LEU A 1 77 ? -12.227 -9.469 -13.055 1 93.06 77 LEU A CA 1
ATOM 628 C C . LEU A 1 77 ? -12.625 -10.914 -12.789 1 93.06 77 LEU A C 1
ATOM 630 O O . LEU A 1 77 ? -12.375 -11.445 -11.703 1 93.06 77 LEU A O 1
ATOM 634 N N . ASP A 1 78 ? -13.211 -11.547 -13.773 1 89.56 78 ASP A N 1
ATOM 635 C CA . ASP A 1 78 ? -13.719 -12.906 -13.586 1 89.56 78 ASP A CA 1
ATOM 636 C C . ASP A 1 78 ? -12.57 -13.914 -13.555 1 89.56 78 ASP A C 1
ATOM 638 O O . ASP A 1 78 ? -12.781 -15.094 -13.258 1 89.56 78 ASP A O 1
ATOM 642 N N . LYS A 1 79 ? -11.383 -13.453 -13.805 1 90.19 79 LYS A N 1
ATOM 643 C CA . LYS A 1 79 ? -10.219 -14.336 -13.797 1 90.19 79 LYS A CA 1
ATOM 644 C C . LYS A 1 79 ? -9.398 -14.156 -12.523 1 90.19 79 LYS A C 1
ATOM 646 O O . LYS A 1 79 ? -8.391 -14.828 -12.328 1 90.19 79 LYS A O 1
ATOM 651 N N . LEU A 1 80 ? -9.875 -13.32 -11.648 1 95.56 80 LEU A N 1
ATOM 652 C CA . LEU A 1 80 ? -9.109 -13.008 -10.445 1 95.56 80 LEU A CA 1
ATOM 653 C C . LEU A 1 80 ? -9.234 -14.117 -9.414 1 95.56 80 LEU A C 1
ATOM 655 O O . LEU A 1 80 ? -8.414 -14.227 -8.5 1 95.56 80 LEU A O 1
ATOM 659 N N . VAL A 1 81 ? -10.281 -14.914 -9.555 1 94.88 81 VAL A N 1
ATOM 660 C CA . VAL A 1 81 ? -10.516 -16 -8.617 1 94.88 81 VAL A CA 1
ATOM 661 C C . VAL A 1 81 ? -10.805 -17.297 -9.383 1 94.88 81 VAL A C 1
ATOM 663 O O . VAL A 1 81 ? -11.508 -17.281 -10.391 1 94.88 81 VAL A O 1
ATOM 666 N N . SER A 1 82 ? -10.219 -18.344 -8.914 1 94 82 SER A N 1
ATOM 667 C CA . SER A 1 82 ? -10.477 -19.688 -9.414 1 94 82 SER A CA 1
ATOM 668 C C . SER A 1 82 ? -10.688 -20.672 -8.266 1 94 82 SER A C 1
ATOM 670 O O . SER A 1 82 ? -10.398 -20.359 -7.109 1 94 82 SER A O 1
ATOM 672 N N . ILE A 1 83 ? -11.258 -21.812 -8.625 1 94.44 83 ILE A N 1
ATOM 673 C CA . ILE A 1 83 ? -11.445 -22.906 -7.664 1 94.44 83 ILE A CA 1
ATOM 674 C C . ILE A 1 83 ? -10.578 -24.094 -8.062 1 94.44 83 ILE A C 1
ATOM 676 O O . ILE A 1 83 ? -10.555 -24.484 -9.234 1 94.44 83 ILE A O 1
ATOM 680 N N . ASN A 1 84 ? -9.797 -24.531 -7.125 1 94.19 84 ASN A N 1
ATOM 681 C CA . ASN A 1 84 ? -9.008 -25.719 -7.48 1 94.19 84 ASN A CA 1
ATOM 682 C C . ASN A 1 84 ? -9.781 -27 -7.238 1 94.19 84 ASN A C 1
ATOM 684 O O . ASN A 1 84 ? -10.961 -26.969 -6.867 1 94.19 84 ASN A O 1
ATOM 688 N N . THR A 1 85 ? -9.125 -28.156 -7.473 1 92.06 85 THR A N 1
ATOM 689 C CA . THR A 1 85 ? -9.781 -29.453 -7.438 1 92.06 85 THR A CA 1
ATOM 690 C C . THR A 1 85 ? -10.164 -29.828 -6.012 1 92.06 85 THR A C 1
ATOM 692 O O . THR A 1 85 ? -11.055 -30.656 -5.801 1 92.06 85 THR A O 1
ATOM 695 N N . GLU A 1 86 ? -9.594 -29.234 -5.043 1 93.38 86 GLU A N 1
ATOM 696 C CA . GLU A 1 86 ? -9.906 -29.484 -3.641 1 93.38 86 GLU A CA 1
ATOM 697 C C . GLU A 1 86 ? -11.039 -28.594 -3.158 1 93.38 86 GLU A C 1
ATOM 699 O O . GLU A 1 86 ? -11.5 -28.719 -2.021 1 93.38 86 GLU A O 1
ATOM 704 N N . GLY A 1 87 ? -11.477 -27.641 -4.004 1 94.12 87 GLY A N 1
ATOM 705 C CA . GLY A 1 87 ? -12.547 -26.734 -3.652 1 94.12 87 GLY A CA 1
ATOM 706 C C . GLY A 1 87 ? -12.055 -25.438 -3.043 1 94.12 87 GLY A C 1
ATOM 707 O O . GLY A 1 87 ? -12.859 -24.609 -2.592 1 94.12 87 GLY A O 1
ATOM 708 N N . HIS A 1 88 ? -10.758 -25.312 -3.047 1 96.06 88 HIS A N 1
ATOM 709 C CA . HIS A 1 88 ? -10.188 -24.078 -2.5 1 96.06 88 HIS A CA 1
ATOM 710 C C . HIS A 1 88 ? -10.297 -22.938 -3.498 1 96.06 88 HIS A C 1
ATOM 712 O O . HIS A 1 88 ? -10.125 -23.125 -4.703 1 96.06 88 HIS A O 1
ATOM 718 N N . GLN A 1 89 ? -10.57 -21.766 -2.949 1 96.62 89 GLN A N 1
ATOM 719 C CA . GLN A 1 89 ? -10.523 -20.562 -3.773 1 96.62 89 GLN A CA 1
ATOM 720 C C . GLN A 1 89 ? -9.102 -20.031 -3.891 1 96.62 89 GLN A C 1
ATOM 722 O O . GLN A 1 89 ? -8.461 -19.719 -2.883 1 96.62 89 GLN A O 1
ATOM 727 N N . LEU A 1 90 ? -8.648 -19.969 -5.133 1 97.12 90 LEU A N 1
ATOM 728 C CA . LEU A 1 90 ? -7.355 -19.391 -5.473 1 97.12 90 LEU A CA 1
ATOM 729 C C . LEU A 1 90 ? -7.52 -17.984 -6.043 1 97.12 90 LEU A C 1
ATOM 731 O O . LEU A 1 90 ? -8.367 -17.75 -6.906 1 97.12 90 LEU A O 1
ATOM 735 N N . ILE A 1 91 ? -6.738 -17.062 -5.5 1 97.44 91 ILE A N 1
ATOM 736 C CA . ILE A 1 91 ? -6.824 -15.664 -5.926 1 97.44 91 ILE A CA 1
ATOM 737 C C . ILE A 1 91 ? -5.551 -15.273 -6.676 1 97.44 91 ILE A C 1
ATOM 739 O O . ILE A 1 91 ? -4.461 -15.758 -6.355 1 97.44 91 ILE A O 1
ATOM 743 N N . SER A 1 92 ? -5.723 -14.422 -7.695 1 96.94 92 SER A N 1
ATOM 744 C CA . SER A 1 92 ? -4.586 -13.914 -8.461 1 96.94 92 SER A CA 1
ATOM 745 C C . SER A 1 92 ? -3.518 -13.328 -7.543 1 96.94 92 SER A C 1
ATOM 747 O O . SER A 1 92 ? -3.834 -12.617 -6.59 1 96.94 92 SER A O 1
ATOM 749 N N . GLY A 1 93 ? -2.258 -13.594 -7.883 1 96.88 93 GLY A N 1
ATOM 750 C CA . GLY A 1 93 ? -1.132 -13.125 -7.09 1 96.88 93 GLY A CA 1
ATOM 751 C C . GLY A 1 93 ? -1.072 -11.609 -6.973 1 96.88 93 GLY A C 1
ATOM 752 O O . GLY A 1 93 ? -0.559 -11.078 -5.984 1 96.88 93 GLY A O 1
ATOM 753 N N . CYS A 1 94 ? -1.655 -10.945 -7.93 1 96.44 94 CYS A N 1
ATOM 754 C CA . CYS A 1 94 ? -1.586 -9.484 -7.941 1 96.44 94 CYS A CA 1
ATOM 755 C C . CYS A 1 94 ? -2.432 -8.891 -6.82 1 96.44 94 CYS A C 1
ATOM 757 O O . CYS A 1 94 ? -2.311 -7.707 -6.508 1 96.44 94 CYS A O 1
ATOM 759 N N . LEU A 1 95 ? -3.223 -9.711 -6.164 1 98.12 95 LEU A N 1
ATOM 760 C CA . LEU A 1 95 ? -4.086 -9.211 -5.094 1 98.12 95 LEU A CA 1
ATOM 761 C C . LEU A 1 95 ? -3.574 -9.672 -3.73 1 98.12 95 LEU A C 1
ATOM 763 O O . LEU A 1 95 ? -4.27 -9.523 -2.723 1 98.12 95 LEU A O 1
ATOM 767 N N . CYS A 1 96 ? -2.422 -10.195 -3.734 1 97.62 96 CYS A N 1
ATOM 768 C CA . CYS A 1 96 ? -1.876 -10.805 -2.527 1 97.62 96 CYS A CA 1
ATOM 769 C C . CYS A 1 96 ? -1.802 -9.789 -1.391 1 97.62 96 CYS A C 1
ATOM 771 O O . CYS A 1 96 ? -2.211 -10.086 -0.265 1 97.62 96 CYS A O 1
ATOM 773 N N . TYR A 1 97 ? -1.361 -8.586 -1.603 1 98.19 97 TYR A N 1
ATOM 774 C CA . TYR A 1 97 ? -1.098 -7.629 -0.53 1 98.19 97 TYR A CA 1
ATOM 775 C C . TYR A 1 97 ? -2.387 -6.969 -0.06 1 98.19 97 TYR A C 1
ATOM 777 O O . TYR A 1 97 ? -2.594 -6.781 1.141 1 98.19 97 TYR A O 1
ATOM 785 N N . PRO A 1 98 ? -3.285 -6.613 -0.985 1 98.56 98 PRO A N 1
ATOM 786 C CA . PRO A 1 98 ? -4.609 -6.242 -0.485 1 98.56 98 PRO A CA 1
ATOM 787 C C . PRO A 1 98 ? -5.242 -7.328 0.38 1 98.56 98 PRO A C 1
ATOM 789 O O . PRO A 1 98 ? -5.875 -7.027 1.394 1 98.56 98 PRO A O 1
ATOM 792 N N . PHE A 1 99 ? -5.051 -8.586 -0.001 1 98.62 99 PHE A N 1
ATOM 793 C CA . PHE A 1 99 ? -5.629 -9.695 0.745 1 98.62 99 PHE A CA 1
ATOM 794 C C . PHE A 1 99 ? -5 -9.812 2.127 1 98.62 99 PHE A C 1
ATOM 796 O O . PHE A 1 99 ? -5.699 -10.016 3.121 1 98.62 99 PHE A O 1
ATOM 803 N N . LEU A 1 100 ? -3.705 -9.68 2.182 1 98.38 100 LEU A N 1
ATOM 804 C CA . LEU A 1 100 ? -3.018 -9.695 3.469 1 98.38 100 LEU A CA 1
ATOM 805 C C . LEU A 1 100 ? -3.504 -8.555 4.355 1 98.38 100 LEU A C 1
ATOM 807 O O . LEU A 1 100 ? -3.656 -8.719 5.566 1 98.38 100 LEU A O 1
ATOM 811 N N . SER A 1 101 ? -3.766 -7.391 3.744 1 98.44 101 SER A N 1
ATOM 812 C CA . SER A 1 101 ? -4.285 -6.238 4.473 1 98.44 101 SER A CA 1
ATOM 813 C C . SER A 1 101 ? -5.688 -6.508 5.012 1 98.44 101 SER A C 1
ATOM 815 O O . SER A 1 101 ? -6.059 -6 6.07 1 98.44 101 SER A O 1
ATOM 817 N N . TYR A 1 102 ? -6.453 -7.262 4.266 1 98.38 102 TYR A N 1
ATOM 818 C CA . TYR A 1 102 ? -7.789 -7.656 4.695 1 98.38 102 TYR A CA 1
ATOM 819 C C . TYR A 1 102 ? -7.723 -8.602 5.887 1 98.38 102 TYR A C 1
ATOM 821 O O . TYR A 1 102 ? -8.469 -8.438 6.859 1 98.38 102 TYR A O 1
ATOM 829 N N . VAL A 1 103 ? -6.855 -9.57 5.824 1 98.12 103 VAL A N 1
ATOM 830 C CA . VAL A 1 103 ? -6.738 -10.602 6.848 1 98.12 103 VAL A CA 1
ATOM 831 C C . VAL A 1 103 ? -6.141 -10.008 8.117 1 98.12 103 VAL A C 1
ATOM 833 O O . VAL A 1 103 ? -6.547 -10.359 9.227 1 98.12 103 VAL A O 1
ATOM 836 N N . ASP A 1 104 ? -5.156 -9.18 7.961 1 97.06 104 ASP A N 1
ATOM 837 C CA . ASP A 1 104 ? -4.531 -8.453 9.062 1 97.06 104 ASP A CA 1
ATOM 838 C C . ASP A 1 104 ? -4.57 -6.949 8.812 1 97.06 104 ASP A C 1
ATOM 840 O O . ASP A 1 104 ? -3.627 -6.383 8.258 1 97.06 104 ASP A O 1
ATOM 844 N N . PRO A 1 105 ? -5.52 -6.324 9.344 1 96.62 105 PRO A N 1
ATOM 845 C CA . PRO A 1 105 ? -5.742 -4.91 9.023 1 96.62 105 PRO A CA 1
ATOM 846 C C . PRO A 1 105 ? -4.57 -4.023 9.43 1 96.62 105 PRO A C 1
ATOM 848 O O . PRO A 1 105 ? -4.402 -2.928 8.891 1 96.62 105 PRO A O 1
ATOM 851 N N . GLN A 1 106 ? -3.766 -4.426 10.344 1 96.69 106 GLN A N 1
ATOM 852 C CA . GLN A 1 106 ? -2.576 -3.664 10.711 1 96.69 106 GLN A CA 1
ATOM 853 C C . GLN A 1 106 ? -1.599 -3.574 9.539 1 96.69 106 GLN A C 1
ATOM 855 O O . GLN A 1 106 ? -0.758 -2.674 9.492 1 96.69 106 GLN A O 1
ATOM 860 N N . PHE A 1 107 ? -1.722 -4.465 8.617 1 97.31 107 PHE A N 1
ATOM 861 C CA . PHE A 1 107 ? -0.865 -4.48 7.438 1 97.31 107 PHE A CA 1
ATOM 862 C C . PHE A 1 107 ? -1.113 -3.254 6.57 1 97.31 107 PHE A C 1
ATOM 864 O O . PHE A 1 107 ? -0.222 -2.811 5.844 1 97.31 107 PHE A O 1
ATOM 871 N N . CYS A 1 108 ? -2.27 -2.639 6.652 1 97.5 108 CYS A N 1
ATOM 872 C CA . CYS A 1 108 ? -2.541 -1.386 5.957 1 97.5 108 CYS A CA 1
ATOM 873 C C . CYS A 1 108 ? -1.582 -0.291 6.41 1 97.5 108 CYS A C 1
ATOM 875 O O . CYS A 1 108 ? -1.02 0.429 5.586 1 97.5 108 CYS A O 1
ATOM 877 N N . ALA A 1 109 ? -1.451 -0.193 7.707 1 97.19 109 ALA A N 1
ATOM 878 C CA . ALA A 1 109 ? -0.54 0.802 8.266 1 97.19 109 ALA A CA 1
ATOM 879 C C . ALA A 1 109 ? 0.91 0.476 7.914 1 97.19 109 ALA A C 1
ATOM 881 O O . ALA A 1 109 ? 1.702 1.375 7.625 1 97.19 109 ALA A O 1
ATOM 882 N N . TYR A 1 110 ? 1.25 -0.786 7.938 1 96.69 110 TYR A N 1
ATOM 883 C CA . TYR A 1 110 ? 2.598 -1.224 7.586 1 96.69 110 TYR A CA 1
ATOM 884 C C . TYR A 1 110 ? 2.961 -0.786 6.172 1 96.69 110 TYR A C 1
ATOM 886 O O . TYR A 1 110 ? 4.047 -0.248 5.941 1 96.69 110 TYR A O 1
ATOM 894 N N . ILE A 1 111 ? 2.059 -1.036 5.25 1 97.44 111 ILE A N 1
ATOM 895 C CA . ILE A 1 111 ? 2.285 -0.654 3.859 1 97.44 111 ILE A CA 1
ATOM 896 C C . ILE A 1 111 ? 2.506 0.854 3.768 1 97.44 111 ILE A C 1
ATOM 898 O O . ILE A 1 111 ? 3.42 1.312 3.08 1 97.44 111 ILE A O 1
ATOM 902 N N . ASN A 1 112 ? 1.742 1.576 4.465 1 96.81 112 ASN A N 1
ATOM 903 C CA . ASN A 1 112 ? 1.885 3.027 4.488 1 96.81 112 ASN A CA 1
ATOM 904 C C . ASN A 1 112 ? 3.27 3.447 4.973 1 96.81 112 ASN A C 1
ATOM 906 O O . ASN A 1 112 ? 3.883 4.352 4.402 1 96.81 112 ASN A O 1
ATOM 910 N N . GLU A 1 113 ? 3.686 2.838 5.988 1 95.62 113 GLU A N 1
ATOM 911 C CA . GLU A 1 113 ? 4.98 3.176 6.57 1 95.62 113 GLU A CA 1
ATOM 912 C C . GLU A 1 113 ? 6.121 2.848 5.609 1 95.62 113 GLU A C 1
ATOM 914 O O . GLU A 1 113 ? 7.07 3.621 5.48 1 95.62 113 GLU A O 1
ATOM 919 N N . VAL A 1 114 ? 6.027 1.73 4.973 1 96.5 114 VAL A N 1
ATOM 920 C CA . VAL A 1 114 ? 7.047 1.305 4.023 1 96.5 114 VAL A CA 1
ATOM 921 C C . VAL A 1 114 ? 7.117 2.295 2.861 1 96.5 114 VAL A C 1
ATOM 923 O O . VAL A 1 114 ? 8.203 2.736 2.479 1 96.5 114 VAL A O 1
ATOM 926 N N . ILE A 1 115 ? 5.977 2.633 2.326 1 97.06 115 ILE A N 1
ATOM 927 C CA . ILE A 1 115 ? 5.918 3.551 1.194 1 97.06 115 ILE A CA 1
ATOM 928 C C . ILE A 1 115 ? 6.43 4.926 1.617 1 97.06 115 ILE A C 1
ATOM 930 O O . ILE A 1 115 ? 7.164 5.578 0.869 1 97.06 115 ILE A O 1
ATOM 934 N N . ASP A 1 116 ? 6.074 5.316 2.828 1 95.19 116 ASP A N 1
ATOM 935 C CA . ASP A 1 116 ? 6.523 6.602 3.355 1 95.19 116 ASP A CA 1
ATOM 936 C C . ASP A 1 116 ? 8.047 6.641 3.473 1 95.19 116 ASP A C 1
ATOM 938 O O . ASP A 1 116 ? 8.68 7.605 3.039 1 95.19 116 ASP A O 1
ATOM 942 N N . GLU A 1 117 ? 8.539 5.637 4.059 1 95.06 117 GLU A N 1
ATOM 943 C CA . GLU A 1 117 ? 9.992 5.547 4.211 1 95.06 117 GLU A CA 1
ATOM 944 C C . GLU A 1 117 ? 10.695 5.551 2.857 1 95.06 117 GLU A C 1
ATOM 946 O O . GLU A 1 117 ? 11.711 6.223 2.682 1 95.06 117 GLU A O 1
ATOM 951 N N . MET A 1 118 ? 10.156 4.816 1.975 1 95.94 118 MET A N 1
ATOM 952 C CA . MET A 1 118 ? 10.75 4.738 0.645 1 95.94 118 MET A CA 1
ATOM 953 C C . MET A 1 118 ? 10.797 6.113 -0.011 1 95.94 118 MET A C 1
ATOM 955 O O . MET A 1 118 ? 11.82 6.5 -0.583 1 95.94 118 MET A O 1
ATOM 959 N N . PHE A 1 119 ? 9.75 6.895 0.096 1 93.94 119 PHE A N 1
ATOM 960 C CA . PHE A 1 119 ? 9.688 8.195 -0.562 1 93.94 119 PHE A CA 1
ATOM 961 C C . PHE A 1 119 ? 10.547 9.219 0.174 1 93.94 119 PHE A C 1
ATOM 963 O O . PHE A 1 119 ? 11.141 10.102 -0.447 1 93.94 119 PHE A O 1
ATOM 970 N N . ILE A 1 120 ? 10.578 9.117 1.482 1 91.06 120 ILE A N 1
ATOM 971 C CA . ILE A 1 120 ? 11.266 10.125 2.283 1 91.06 120 ILE A CA 1
ATOM 972 C C . ILE A 1 120 ? 12.766 9.852 2.271 1 91.06 120 ILE A C 1
ATOM 974 O O . ILE A 1 120 ? 13.57 10.781 2.129 1 91.06 120 ILE A O 1
ATOM 978 N N . THR A 1 121 ? 13.148 8.594 2.348 1 92.56 121 THR A N 1
ATOM 979 C CA . THR A 1 121 ? 14.562 8.258 2.486 1 92.56 121 THR A CA 1
ATOM 980 C C . THR A 1 121 ? 15.148 7.82 1.147 1 92.56 121 THR A C 1
ATOM 982 O O . THR A 1 121 ? 16.375 7.824 0.966 1 92.56 121 THR A O 1
ATOM 985 N N . GLY A 1 122 ? 14.281 7.375 0.298 1 93.5 122 GLY A N 1
ATOM 986 C CA . GLY A 1 122 ? 14.734 6.906 -1.002 1 93.5 122 GLY A CA 1
ATOM 987 C C . GLY A 1 122 ? 14.961 5.406 -1.051 1 93.5 122 GLY A C 1
ATOM 988 O O . GLY A 1 122 ? 15.016 4.816 -2.133 1 93.5 122 GLY A O 1
ATOM 989 N N . VAL A 1 123 ? 15.156 4.801 0.119 1 94.94 123 VAL A N 1
ATOM 990 C CA . VAL A 1 123 ? 15.43 3.371 0.208 1 94.94 123 VAL A CA 1
ATOM 991 C C . VAL A 1 123 ? 14.719 2.787 1.428 1 94.94 123 VAL A C 1
ATOM 993 O O . VAL A 1 123 ? 14.656 3.424 2.482 1 94.94 123 VAL A O 1
ATOM 996 N N . VAL A 1 124 ? 14.172 1.582 1.22 1 96.19 124 VAL A N 1
ATOM 997 C CA . VAL A 1 124 ? 13.594 0.872 2.354 1 96.19 124 VAL A CA 1
ATOM 998 C C . VAL A 1 124 ? 14.047 -0.585 2.342 1 96.19 124 VAL A C 1
ATOM 1000 O O . VAL A 1 124 ? 14.195 -1.187 1.275 1 96.19 124 VAL A O 1
ATOM 1003 N N . VAL A 1 125 ? 14.336 -1.055 3.555 1 94.44 125 VAL A N 1
ATOM 1004 C CA . VAL A 1 125 ? 14.781 -2.426 3.762 1 94.44 125 VAL A CA 1
ATOM 1005 C C . VAL A 1 125 ? 13.727 -3.211 4.527 1 94.44 125 VAL A C 1
ATOM 1007 O O . VAL A 1 125 ? 13.141 -2.703 5.488 1 94.44 125 VAL A O 1
ATOM 1010 N N . SER A 1 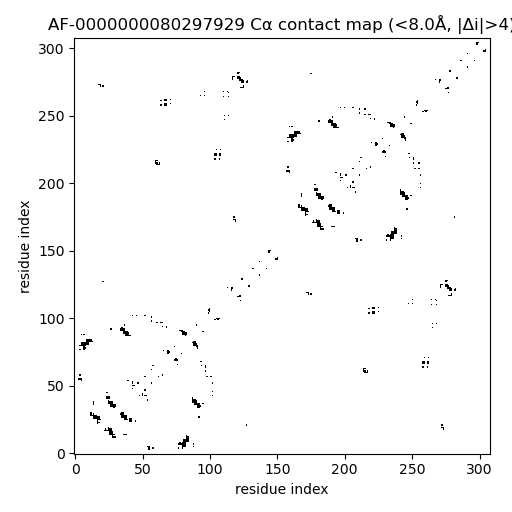126 ? 13.43 -4.434 4.008 1 93.31 126 SER A N 1
ATOM 1011 C CA . SER A 1 126 ? 12.477 -5.266 4.73 1 93.31 126 SER A CA 1
ATOM 1012 C C . SER A 1 126 ? 13.008 -5.66 6.102 1 93.31 126 SER A C 1
ATOM 1014 O O . SER A 1 126 ? 14.227 -5.742 6.301 1 93.31 126 SER A O 1
ATOM 1016 N N . ASP A 1 127 ? 12.133 -5.926 7.047 1 88.75 127 ASP A N 1
ATOM 1017 C CA . ASP A 1 127 ? 12.539 -6.316 8.391 1 88.75 127 ASP A CA 1
ATOM 1018 C C . ASP A 1 127 ? 13.367 -7.602 8.367 1 88.75 127 ASP A C 1
ATOM 1020 O O . ASP A 1 127 ? 14.359 -7.723 9.086 1 88.75 127 ASP A O 1
ATOM 1024 N N . THR A 1 128 ? 12.93 -8.531 7.555 1 89.12 128 THR A N 1
ATOM 1025 C CA . THR A 1 128 ? 13.633 -9.797 7.453 1 89.12 128 THR A CA 1
ATOM 1026 C C . THR A 1 128 ? 15.062 -9.586 6.953 1 89.12 128 THR A C 1
ATOM 1028 O O . THR A 1 128 ? 16 -10.18 7.488 1 89.12 128 THR A O 1
ATOM 1031 N N . HIS A 1 129 ? 15.25 -8.766 6.008 1 91.12 129 HIS A N 1
ATOM 1032 C CA . HIS A 1 129 ? 16.578 -8.461 5.492 1 91.12 129 HIS A CA 1
ATOM 1033 C C . HIS A 1 129 ? 17.406 -7.707 6.523 1 91.12 129 HIS A C 1
ATOM 1035 O O . HIS A 1 129 ? 18.594 -7.98 6.688 1 91.12 129 HIS A O 1
ATOM 1041 N N . LEU A 1 130 ? 16.781 -6.816 7.207 1 91.38 130 LEU A N 1
ATOM 1042 C CA . LEU A 1 130 ? 17.469 -6.055 8.25 1 91.38 130 LEU A CA 1
ATOM 1043 C C . LEU A 1 130 ? 17.984 -6.977 9.352 1 91.38 130 LEU A C 1
ATOM 1045 O O . LEU A 1 130 ? 19.125 -6.855 9.781 1 91.38 130 LEU A O 1
ATOM 1049 N N . ILE A 1 131 ? 17.188 -7.887 9.742 1 91.38 131 ILE A N 1
ATOM 1050 C CA . ILE A 1 131 ? 17.562 -8.844 10.781 1 91.38 131 ILE A CA 1
ATOM 1051 C C . ILE A 1 131 ? 18.75 -9.68 10.305 1 91.38 131 ILE A C 1
ATOM 1053 O O . ILE A 1 131 ? 19.688 -9.914 11.055 1 91.38 131 ILE A O 1
ATOM 1057 N N . SER A 1 132 ? 18.625 -10.102 9.086 1 91.81 132 SER A N 1
ATOM 1058 C CA . SER A 1 132 ? 19.719 -10.883 8.516 1 91.81 132 SER A CA 1
ATOM 1059 C C . SER A 1 132 ? 21.016 -10.094 8.508 1 91.81 132 SER A C 1
ATOM 1061 O O . SER A 1 132 ? 22.078 -10.625 8.859 1 91.81 132 SER A O 1
ATOM 1063 N N . LEU A 1 133 ? 20.984 -8.859 8.172 1 91.88 133 LEU A N 1
ATOM 1064 C CA . LEU A 1 133 ? 22.156 -7.996 8.148 1 91.88 133 LEU A CA 1
ATOM 1065 C C . LEU A 1 133 ? 22.703 -7.777 9.555 1 91.88 133 LEU A C 1
ATOM 1067 O O . LEU A 1 133 ? 23.922 -7.816 9.766 1 91.88 133 LEU A O 1
ATOM 1071 N N . VAL A 1 134 ? 21.812 -7.52 10.445 1 92.06 134 VAL A N 1
ATOM 1072 C CA . VAL A 1 134 ? 22.188 -7.281 11.836 1 92.06 134 VAL A CA 1
ATOM 1073 C C . VAL A 1 134 ? 22.906 -8.508 12.391 1 92.06 134 VAL A C 1
ATOM 1075 O O . VAL A 1 134 ? 23.984 -8.391 12.984 1 92.06 134 VAL A O 1
ATOM 1078 N N . LYS A 1 135 ? 22.391 -9.648 12.156 1 93.38 135 LYS A N 1
ATOM 1079 C CA . LYS A 1 135 ? 22.984 -10.898 12.633 1 93.38 135 LYS A CA 1
ATOM 1080 C C . LYS A 1 135 ? 24.359 -11.125 12.031 1 93.38 135 LYS A C 1
ATOM 1082 O O . LYS A 1 135 ? 25.25 -11.656 12.695 1 93.38 135 LYS A O 1
ATOM 1087 N N . ARG A 1 136 ? 24.562 -10.688 10.891 1 94.31 136 ARG A N 1
ATOM 1088 C CA . ARG A 1 136 ? 25.797 -10.961 10.156 1 94.31 136 ARG A CA 1
ATOM 1089 C C . ARG A 1 136 ? 26.859 -9.922 10.469 1 94.31 136 ARG A C 1
ATOM 1091 O O . ARG A 1 136 ? 28.047 -10.242 10.516 1 94.31 136 ARG A O 1
ATOM 1098 N N . ARG A 1 137 ? 26.391 -8.719 10.789 1 93.94 137 ARG A N 1
ATOM 1099 C CA . ARG A 1 137 ? 27.359 -7.633 10.742 1 93.94 137 ARG A CA 1
ATOM 1100 C C . ARG A 1 137 ? 27.562 -7.012 12.125 1 93.94 137 ARG A C 1
ATOM 1102 O O . ARG A 1 137 ? 28.594 -6.402 12.398 1 93.94 137 ARG A O 1
ATOM 1109 N N . LEU A 1 138 ? 26.516 -7.074 12.852 1 93.19 138 LEU A N 1
ATOM 1110 C CA . LEU A 1 138 ? 26.625 -6.367 14.117 1 93.19 138 LEU A CA 1
ATOM 1111 C C . LEU A 1 138 ? 27.031 -7.32 15.242 1 93.19 138 LEU A C 1
ATOM 1113 O O . LEU A 1 138 ? 26.406 -8.383 15.406 1 93.19 138 LEU A O 1
ATOM 1117 N N . PRO A 1 139 ? 28 -6.922 15.992 1 93.06 139 PRO A N 1
ATOM 1118 C CA . PRO A 1 139 ? 28.375 -7.754 17.141 1 93.06 139 PRO A CA 1
ATOM 1119 C C . PRO A 1 139 ? 27.344 -7.73 18.25 1 93.06 139 PRO A C 1
ATOM 1121 O O . PRO A 1 139 ? 26.703 -6.699 18.484 1 93.06 139 PRO A O 1
ATOM 1124 N N . PRO A 1 140 ? 27.203 -8.836 19 1 91.38 140 PRO A N 1
ATOM 1125 C CA . PRO A 1 140 ? 26.219 -8.945 20.078 1 91.38 140 PRO A CA 1
ATOM 1126 C C . PRO A 1 140 ? 26.359 -7.836 21.125 1 91.38 140 PRO A C 1
ATOM 1128 O O . PRO A 1 140 ? 25.359 -7.371 21.688 1 91.38 140 PRO A O 1
ATOM 1131 N N . GLU A 1 141 ? 27.578 -7.473 21.391 1 89.94 141 GLU A N 1
ATOM 1132 C CA . GLU A 1 141 ? 27.812 -6.422 22.375 1 89.94 141 GLU A CA 1
ATOM 1133 C C . GLU A 1 141 ? 27.141 -5.117 21.969 1 89.94 141 GLU A C 1
ATOM 1135 O O . GLU A 1 141 ? 26.578 -4.414 22.812 1 89.94 141 GLU A O 1
ATOM 1140 N N . LEU A 1 142 ? 27.25 -4.879 20.672 1 91.38 142 LEU A N 1
ATOM 1141 C CA . LEU A 1 142 ? 26.609 -3.668 20.156 1 91.38 142 LEU A CA 1
ATOM 1142 C C . LEU A 1 142 ? 25.094 -3.766 20.266 1 91.38 142 LEU A C 1
ATOM 1144 O O . LEU A 1 142 ? 24.422 -2.789 20.609 1 91.38 142 LEU A O 1
ATOM 1148 N N . LEU A 1 143 ? 24.531 -4.863 20.016 1 91.69 143 LEU A N 1
ATOM 1149 C CA . LEU A 1 143 ? 23.094 -5.09 20.125 1 91.69 143 LEU A CA 1
ATOM 1150 C C . LEU A 1 143 ? 22.609 -4.906 21.562 1 91.69 143 LEU A C 1
ATOM 1152 O O . LEU A 1 143 ? 21.531 -4.344 21.781 1 91.69 143 LEU A O 1
ATOM 1156 N N . LYS A 1 144 ? 23.453 -5.359 22.438 1 90.25 144 LYS A N 1
ATOM 1157 C CA . LYS A 1 144 ? 23.141 -5.168 23.844 1 90.25 144 LYS A CA 1
ATOM 1158 C C . LYS A 1 144 ? 23.141 -3.686 24.203 1 90.25 144 LYS A C 1
ATOM 1160 O O . LYS A 1 144 ? 22.266 -3.229 24.953 1 90.25 144 LYS A O 1
ATOM 1165 N N . GLN A 1 145 ? 24.062 -2.936 23.672 1 89.94 145 GLN A N 1
ATOM 1166 C CA . GLN A 1 145 ? 24.125 -1.498 23.906 1 89.94 145 GLN A CA 1
ATOM 1167 C C . GLN A 1 145 ? 22.875 -0.803 23.391 1 89.94 145 GLN A C 1
ATOM 1169 O O . GLN A 1 145 ? 22.328 0.092 24.062 1 89.94 145 GLN A O 1
ATOM 1174 N N . ILE A 1 146 ? 22.484 -1.218 22.203 1 88.75 146 ILE A N 1
ATOM 1175 C CA . ILE A 1 146 ? 21.281 -0.645 21.609 1 88.75 146 ILE A CA 1
ATOM 1176 C C . ILE A 1 146 ? 20.062 -0.969 22.484 1 88.75 146 ILE A C 1
ATOM 1178 O O . ILE A 1 146 ? 19.234 -0.1 22.75 1 88.75 146 ILE A O 1
ATOM 1182 N N . TRP A 1 147 ? 19.984 -2.207 22.938 1 87.62 147 TRP A N 1
ATOM 1183 C CA . TRP A 1 147 ? 18.891 -2.66 23.766 1 87.62 147 TRP A CA 1
ATOM 1184 C C . TRP A 1 147 ? 18.844 -1.886 25.078 1 87.62 147 TRP A C 1
ATOM 1186 O O . TRP A 1 147 ? 17.766 -1.528 25.562 1 87.62 147 TRP A O 1
ATOM 1196 N N . ASP A 1 148 ? 20 -1.574 25.562 1 88.38 148 ASP A N 1
ATOM 1197 C CA . ASP A 1 148 ? 20.109 -0.886 26.844 1 88.38 148 ASP A CA 1
ATOM 1198 C C . ASP A 1 148 ? 19.891 0.617 26.672 1 88.38 148 ASP A C 1
ATOM 1200 O O . ASP A 1 148 ? 19.781 1.344 27.672 1 88.38 148 ASP A O 1
ATOM 1204 N N . GLY A 1 149 ? 19.562 1.003 25.469 1 83.44 149 GLY A N 1
ATOM 1205 C CA . GLY A 1 149 ? 19.391 2.426 25.234 1 83.44 149 GLY A CA 1
ATOM 1206 C C . GLY A 1 149 ? 20.672 3.215 25.391 1 83.44 149 GLY A C 1
ATOM 1207 O O . GLY A 1 149 ? 20.641 4.402 25.719 1 83.44 149 GLY A O 1
ATOM 1208 N N . ARG A 1 150 ? 21.812 2.742 25.469 1 69.44 150 ARG A N 1
ATOM 1209 C CA . ARG A 1 150 ? 23.109 3.355 25.719 1 69.44 150 ARG A CA 1
ATOM 1210 C C . ARG A 1 150 ? 23.828 3.688 24.406 1 69.44 150 ARG A C 1
ATOM 1212 O O . ARG A 1 150 ? 25.047 3.838 24.375 1 69.44 150 ARG A O 1
ATOM 1219 N N . GLU A 1 151 ? 23.125 3.93 23.328 1 62.78 151 GLU A N 1
ATOM 1220 C CA . GLU A 1 151 ? 23.766 4.168 22.047 1 62.78 151 GLU A CA 1
ATOM 1221 C C . GLU A 1 151 ? 24.625 5.43 22.094 1 62.78 151 GLU A C 1
ATOM 1223 O O . GLU A 1 151 ? 24.156 6.496 22.484 1 62.78 151 GLU A O 1
ATOM 1228 N N . ASN A 1 152 ? 25.781 5.531 22.547 1 53.25 152 ASN A N 1
ATOM 1229 C CA . ASN A 1 152 ? 26.719 6.586 22.203 1 53.25 152 ASN A CA 1
ATOM 1230 C C . ASN A 1 152 ? 27.281 6.391 20.797 1 53.25 152 ASN A C 1
ATOM 1232 O O . ASN A 1 152 ? 28.234 5.637 20.594 1 53.25 152 ASN A O 1
ATOM 1236 N N . PHE A 1 153 ? 26.516 6.496 19.844 1 52.19 153 PHE A N 1
ATOM 1237 C CA . PHE A 1 153 ? 27.109 6.43 18.531 1 52.19 153 PHE A CA 1
ATOM 1238 C C . PHE A 1 153 ? 28.062 7.602 18.312 1 52.19 153 PHE A C 1
ATOM 1240 O O . PHE A 1 153 ? 27.625 8.75 18.172 1 52.19 153 PHE A O 1
ATOM 1247 N N . SER A 1 154 ? 28.891 7.938 19.156 1 43.75 154 SER A N 1
ATOM 1248 C CA . SER A 1 154 ? 29.922 8.898 18.812 1 43.75 154 SER A CA 1
ATOM 1249 C C . SER A 1 154 ? 30.828 8.359 17.703 1 43.75 154 SER A C 1
ATOM 1251 O O . SER A 1 154 ? 31.094 7.16 17.641 1 43.75 154 SER A O 1
ATOM 1253 N N . MET B 1 1 ? -29.078 11.953 9.898 1 22.2 1 MET B N 1
ATOM 1254 C CA . MET B 1 1 ? -28.266 12.812 9.039 1 22.2 1 MET B CA 1
ATOM 1255 C C . MET B 1 1 ? -26.797 12.375 9.055 1 22.2 1 MET B C 1
ATOM 1257 O O . MET B 1 1 ? -26.141 12.438 10.094 1 22.2 1 MET B O 1
ATOM 1261 N N . THR B 1 2 ? -26.297 11.281 8.469 1 30.5 2 THR B N 1
ATOM 1262 C CA . THR B 1 2 ? -24.953 10.695 8.5 1 30.5 2 THR B CA 1
ATOM 1263 C C . THR B 1 2 ? -23.891 11.758 8.25 1 30.5 2 THR B C 1
ATOM 1265 O O . THR B 1 2 ? -23.891 12.398 7.195 1 30.5 2 THR B O 1
ATOM 1268 N N . LEU B 1 3 ? -23.516 12.469 9.156 1 36.22 3 LEU B N 1
ATOM 1269 C CA . LEU B 1 3 ? -22.594 13.609 9.086 1 36.22 3 LEU B CA 1
ATOM 1270 C C . LEU B 1 3 ? -21.531 13.375 8.023 1 36.22 3 LEU B C 1
ATOM 1272 O O . LEU B 1 3 ? -20.969 12.281 7.938 1 36.22 3 LEU B O 1
ATOM 1276 N N . LEU B 1 4 ? -21.594 13.945 6.93 1 41.44 4 LEU B N 1
ATOM 1277 C CA . LEU B 1 4 ? -20.562 13.969 5.895 1 41.44 4 LEU B CA 1
ATOM 1278 C C . LEU B 1 4 ? -19.172 13.8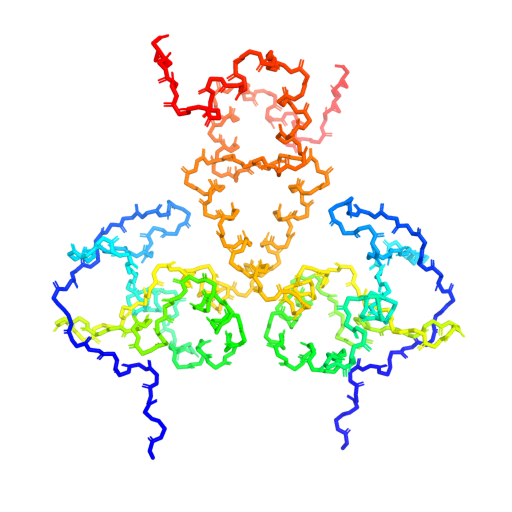75 6.504 1 41.44 4 LEU B C 1
ATOM 1280 O O . LEU B 1 4 ? -18.844 14.617 7.426 1 41.44 4 LEU B O 1
ATOM 1284 N N . LYS B 1 5 ? -18.594 12.781 6.699 1 47.44 5 LYS B N 1
ATOM 1285 C CA . LYS B 1 5 ? -17.25 12.516 7.227 1 47.44 5 LYS B CA 1
ATOM 1286 C C . LYS B 1 5 ? -16.328 13.695 6.996 1 47.44 5 LYS B C 1
ATOM 1288 O O . LYS B 1 5 ? -15.18 13.688 7.445 1 47.44 5 LYS B O 1
ATOM 1293 N N . GLY B 1 6 ? -16.594 14.68 6.137 1 46.88 6 GLY B N 1
ATOM 1294 C CA . GLY B 1 6 ? -15.938 15.953 5.891 1 46.88 6 GLY B CA 1
ATOM 1295 C C . GLY B 1 6 ? -16.156 16.969 7 1 46.88 6 GLY B C 1
ATOM 1296 O O . GLY B 1 6 ? -15.961 18.172 6.801 1 46.88 6 GLY B O 1
ATOM 1297 N N . THR B 1 7 ? -16.906 16.719 7.977 1 56.72 7 THR B N 1
ATOM 1298 C CA . THR B 1 7 ? -17.344 17.766 8.898 1 56.72 7 THR B CA 1
ATOM 1299 C C . THR B 1 7 ? -16.312 17.969 10 1 56.72 7 THR B C 1
ATOM 1301 O O . THR B 1 7 ? -16.547 17.625 11.156 1 56.72 7 THR B O 1
ATOM 1304 N N . GLY B 1 8 ? -15.109 17.906 9.547 1 64.62 8 GLY B N 1
ATOM 1305 C CA . GLY B 1 8 ? -14.094 18.031 10.578 1 64.62 8 GLY B CA 1
ATOM 1306 C C . GLY B 1 8 ? -14.117 19.375 11.281 1 64.62 8 GLY B C 1
ATOM 1307 O O . GLY B 1 8 ? -14.883 20.266 10.898 1 64.62 8 GLY B O 1
ATOM 1308 N N . LYS B 1 9 ? -13.602 19.516 12.398 1 81.31 9 LYS B N 1
ATOM 1309 C CA . LYS B 1 9 ? -13.406 20.766 13.141 1 81.31 9 LYS B CA 1
ATOM 1310 C C . LYS B 1 9 ? -12.586 21.766 12.328 1 81.31 9 LYS B C 1
ATOM 1312 O O . LYS B 1 9 ? -11.727 21.375 11.539 1 81.31 9 LYS B O 1
ATOM 1317 N N . THR B 1 10 ? -13.008 23.078 12.445 1 87.81 10 THR B N 1
ATOM 1318 C CA . THR B 1 10 ? -12.227 24.125 11.781 1 87.81 10 THR B CA 1
ATOM 1319 C C . THR B 1 10 ? -10.898 24.344 12.508 1 87.81 10 THR B C 1
ATOM 1321 O O . THR B 1 10 ? -10.867 24.453 13.734 1 87.81 10 THR B O 1
ATOM 1324 N N . ILE B 1 11 ? -9.852 24.281 11.742 1 89.75 11 ILE B N 1
ATOM 1325 C CA . ILE B 1 11 ? -8.531 24.516 12.32 1 89.75 11 ILE B CA 1
ATOM 1326 C C . ILE B 1 11 ? -7.805 25.594 11.516 1 89.75 11 ILE B C 1
ATOM 1328 O O . ILE B 1 11 ? -8.102 25.797 10.336 1 89.75 11 ILE B O 1
ATOM 1332 N N . ASP B 1 12 ? -6.887 26.297 12.18 1 91.25 12 ASP B N 1
ATOM 1333 C CA . ASP B 1 12 ? -6.105 27.344 11.523 1 91.25 12 ASP B CA 1
ATOM 1334 C C . ASP B 1 12 ? -4.738 26.812 11.086 1 91.25 12 ASP B C 1
ATOM 1336 O O . ASP B 1 12 ? -3.723 27.125 11.711 1 91.25 12 ASP B O 1
ATOM 1340 N N . ILE B 1 13 ? -4.781 26.031 10.039 1 92.88 13 ILE B N 1
ATOM 1341 C CA . ILE B 1 13 ? -3.561 25.469 9.469 1 92.88 13 ILE B CA 1
ATOM 1342 C C . ILE B 1 13 ? -3.527 25.719 7.965 1 92.88 13 ILE B C 1
ATOM 1344 O O . ILE B 1 13 ? -4.523 25.5 7.273 1 92.88 13 ILE B O 1
ATOM 1348 N N . LYS B 1 14 ? -2.453 26.25 7.586 1 92.5 14 LYS B N 1
ATOM 1349 C CA . LYS B 1 14 ? -2.193 26.359 6.156 1 92.5 14 LYS B CA 1
ATOM 1350 C C . LYS B 1 14 ? -1.183 25.312 5.699 1 92.5 14 LYS B C 1
ATOM 1352 O O . LYS B 1 14 ? -0.119 25.172 6.305 1 92.5 14 LYS B O 1
ATOM 1357 N N . CYS B 1 15 ? -1.507 24.578 4.633 1 96.69 15 CYS B N 1
ATOM 1358 C CA . CYS B 1 15 ? -0.613 23.562 4.082 1 96.69 15 CYS B CA 1
ATOM 1359 C C . CYS B 1 15 ? 0.235 24.141 2.953 1 96.69 15 CYS B C 1
ATOM 1361 O O . CYS B 1 15 ? -0.29 24.5 1.896 1 96.69 15 CYS B O 1
ATOM 1363 N N . THR B 1 16 ? 1.549 24.234 3.197 1 96.5 16 THR B N 1
ATOM 1364 C CA . THR B 1 16 ? 2.426 24.844 2.201 1 96.5 16 THR B CA 1
ATOM 1365 C C . THR B 1 16 ? 3.641 23.953 1.939 1 96.5 16 THR B C 1
ATOM 1367 O O . THR B 1 16 ? 4.418 24.219 1.021 1 96.5 16 THR B O 1
ATOM 1370 N N . GLU B 1 17 ? 3.748 22.906 2.645 1 95.88 17 GLU B N 1
ATOM 1371 C CA . GLU B 1 17 ? 4.965 22.094 2.613 1 95.88 17 GLU B CA 1
ATOM 1372 C C . GLU B 1 17 ? 4.867 20.984 1.57 1 95.88 17 GLU B C 1
ATOM 1374 O O . GLU B 1 17 ? 3.877 20.25 1.53 1 95.88 17 GLU B O 1
ATOM 1379 N N . VAL B 1 18 ? 5.91 20.906 0.787 1 94.62 18 VAL B N 1
ATOM 1380 C CA . VAL B 1 18 ? 6.066 19.75 -0.08 1 94.62 18 VAL B CA 1
ATOM 1381 C C . VAL B 1 18 ? 6.848 18.656 0.652 1 94.62 18 VAL B C 1
ATOM 1383 O O . VAL B 1 18 ? 8.062 18.766 0.823 1 94.62 18 VAL B O 1
ATOM 1386 N N . SER B 1 19 ? 6.129 17.641 1.05 1 91.5 19 SER B N 1
ATOM 1387 C CA . SER B 1 19 ? 6.762 16.562 1.809 1 91.5 19 SER B CA 1
ATOM 1388 C C . SER B 1 19 ? 7.129 15.391 0.905 1 91.5 19 SER B C 1
ATOM 1390 O O . SER B 1 19 ? 8 14.586 1.245 1 91.5 19 SER B O 1
ATOM 1392 N N . LEU B 1 20 ? 6.426 15.25 -0.185 1 92.19 20 LEU B N 1
ATOM 1393 C CA . LEU B 1 20 ? 6.664 14.195 -1.167 1 92.19 20 LEU B CA 1
ATOM 1394 C C . LEU B 1 20 ? 6.992 14.797 -2.533 1 92.19 20 LEU B C 1
ATOM 1396 O O . LEU B 1 20 ? 6.086 15.164 -3.287 1 92.19 20 LEU B O 1
ATOM 1400 N N . PRO B 1 21 ? 8.266 14.75 -2.875 1 87.81 21 PRO B N 1
ATOM 1401 C CA . PRO B 1 21 ? 8.672 15.383 -4.133 1 87.81 21 PRO B CA 1
ATOM 1402 C C . PRO B 1 21 ? 7.953 14.797 -5.348 1 87.81 21 PRO B C 1
ATOM 1404 O O . PRO B 1 21 ? 7.727 15.492 -6.336 1 87.81 21 PRO B O 1
ATOM 1407 N N . GLU B 1 22 ? 7.562 13.508 -5.285 1 89.44 22 GLU B N 1
ATOM 1408 C CA . GLU B 1 22 ? 6.852 12.844 -6.375 1 89.44 22 GLU B CA 1
ATOM 1409 C C . GLU B 1 22 ? 5.449 13.414 -6.547 1 89.44 22 GLU B C 1
ATOM 1411 O O . GLU B 1 22 ? 4.832 13.25 -7.602 1 89.44 22 GLU B O 1
ATOM 1416 N N . PHE B 1 23 ? 4.996 14.039 -5.469 1 93.88 23 PHE B N 1
ATOM 1417 C CA . PHE B 1 23 ? 3.664 14.633 -5.453 1 93.88 23 PHE B CA 1
ATOM 1418 C C . PHE B 1 23 ? 3.719 16.062 -4.949 1 93.88 23 PHE B C 1
ATOM 1420 O O . PHE B 1 23 ? 3.162 16.391 -3.895 1 93.88 23 PHE B O 1
ATOM 1427 N N . PRO B 1 24 ? 4.27 16.969 -5.797 1 93.56 24 PRO B N 1
ATOM 1428 C CA . PRO B 1 24 ? 4.602 18.312 -5.312 1 93.56 24 PRO B CA 1
ATOM 1429 C C . PRO B 1 24 ? 3.367 19.141 -4.98 1 93.56 24 PRO B C 1
ATOM 1431 O O . PRO B 1 24 ? 3.459 20.125 -4.234 1 93.56 24 PRO B O 1
ATOM 1434 N N . ASN B 1 25 ? 2.191 18.781 -5.535 1 96.31 25 ASN B N 1
ATOM 1435 C CA . ASN B 1 25 ? 0.985 19.578 -5.293 1 96.31 25 ASN B CA 1
ATOM 1436 C C . ASN B 1 25 ? 0.201 19.047 -4.098 1 96.31 25 ASN B C 1
ATOM 1438 O O . ASN B 1 25 ? -0.833 19.594 -3.73 1 96.31 25 ASN B O 1
ATOM 1442 N N . LEU B 1 26 ? 0.716 17.938 -3.574 1 97.81 26 LEU B N 1
ATOM 1443 C CA . LEU B 1 26 ? 0.16 17.5 -2.303 1 97.81 26 LEU B CA 1
ATOM 1444 C C . LEU B 1 26 ? 0.829 18.203 -1.133 1 97.81 26 LEU B C 1
ATOM 1446 O O . LEU B 1 26 ? 1.85 17.75 -0.619 1 97.81 26 LEU B O 1
ATOM 1450 N N . LEU B 1 27 ? 0.147 19.234 -0.671 1 98.06 27 LEU B N 1
ATOM 1451 C CA . LEU B 1 27 ? 0.767 20.125 0.308 1 98.06 27 LEU B CA 1
ATOM 1452 C C . LEU B 1 27 ? 0.409 19.703 1.729 1 98.06 27 LEU B C 1
ATOM 1454 O O . LEU B 1 27 ? -0.749 19.391 2.014 1 98.06 27 LEU B O 1
ATOM 1458 N N . PHE B 1 28 ? 1.413 19.734 2.59 1 97.88 28 PHE B N 1
ATOM 1459 C CA . PHE B 1 28 ? 1.248 19.297 3.971 1 97.88 28 PHE B CA 1
ATOM 1460 C C . PHE B 1 28 ? 1.355 20.469 4.93 1 97.88 28 PHE B C 1
ATOM 1462 O O . PHE B 1 28 ? 1.875 21.531 4.566 1 97.88 28 PHE B O 1
ATOM 1469 N N . GLY B 1 29 ? 0.756 20.312 6.055 1 96.88 29 GLY B N 1
ATOM 1470 C CA . GLY B 1 29 ? 0.886 21.188 7.211 1 96.88 29 GLY B CA 1
ATOM 1471 C C . GLY B 1 29 ? 1.013 20.422 8.516 1 96.88 29 GLY B C 1
ATOM 1472 O O . GLY B 1 29 ? 0.688 19.234 8.586 1 96.88 29 GLY B O 1
ATOM 1473 N N . THR B 1 30 ? 1.602 21.031 9.484 1 93.44 30 THR B N 1
ATOM 1474 C CA . THR B 1 30 ? 1.773 20.422 10.797 1 93.44 30 THR B CA 1
ATOM 1475 C C . THR B 1 30 ? 0.925 21.141 11.844 1 93.44 30 THR B C 1
ATOM 1477 O O . THR B 1 30 ? 0.936 22.375 11.922 1 93.44 30 THR B O 1
ATOM 1480 N N . HIS B 1 31 ? 0.22 20.328 12.578 1 86.94 31 HIS B N 1
ATOM 1481 C CA . HIS B 1 31 ? -0.567 20.859 13.688 1 86.94 31 HIS B CA 1
ATOM 1482 C C . HIS B 1 31 ? 0.314 21.156 14.898 1 86.94 31 HIS B C 1
ATOM 1484 O O . HIS B 1 31 ? 1.456 20.688 14.969 1 86.94 31 HIS B O 1
ATOM 1490 N N . PHE B 1 32 ? -0.277 21.875 15.812 1 82.12 32 PHE B N 1
ATOM 1491 C CA . PHE B 1 32 ? 0.46 22.266 17.016 1 82.12 32 PHE B CA 1
ATOM 1492 C C . PHE B 1 32 ? 0.851 21.047 17.828 1 82.12 32 PHE B C 1
ATOM 1494 O O . PHE B 1 32 ? 1.867 21.047 18.531 1 82.12 32 PHE B O 1
ATOM 1501 N N . ASP B 1 33 ? 0.069 19.953 17.688 1 83.81 33 ASP B N 1
ATOM 1502 C CA . ASP B 1 33 ? 0.342 18.766 18.469 1 83.81 33 ASP B CA 1
ATOM 1503 C C . ASP B 1 33 ? 1.316 17.844 17.734 1 83.81 33 ASP B C 1
ATOM 1505 O O . ASP B 1 33 ? 1.576 16.719 18.188 1 83.81 33 ASP B O 1
ATOM 1509 N N . GLY B 1 34 ? 1.812 18.297 16.562 1 86.69 34 GLY B N 1
ATOM 1510 C CA . GLY B 1 34 ? 2.801 17.531 15.828 1 86.69 34 GLY B CA 1
ATOM 1511 C C . GLY B 1 34 ? 2.189 16.656 14.742 1 86.69 34 GLY B C 1
ATOM 1512 O O . GLY B 1 34 ? 2.91 16.078 13.93 1 86.69 34 GLY B O 1
ATOM 1513 N N . SER B 1 35 ? 0.938 16.578 14.75 1 89.44 35 SER B N 1
ATOM 1514 C CA . SER B 1 35 ? 0.296 15.75 13.727 1 89.44 35 SER B CA 1
ATOM 1515 C C . SER B 1 35 ? 0.37 16.422 12.359 1 89.44 35 SER B C 1
ATOM 1517 O O . SER B 1 35 ? 0.304 17.641 12.25 1 89.44 35 SER B O 1
ATOM 1519 N N . ARG B 1 36 ? 0.484 15.57 11.414 1 94.38 36 ARG B N 1
ATOM 1520 C CA . ARG B 1 36 ? 0.595 16.047 10.047 1 94.38 36 ARG B CA 1
ATOM 1521 C C . ARG B 1 36 ? -0.723 15.891 9.297 1 94.38 36 ARG B C 1
ATOM 1523 O O . ARG B 1 36 ? -1.412 14.875 9.461 1 94.38 36 ARG B O 1
ATOM 1530 N N . VAL B 1 37 ? -1.031 16.938 8.516 1 96.94 37 VAL B N 1
ATOM 1531 C CA . VAL B 1 37 ? -2.209 16.891 7.66 1 96.94 37 VAL B CA 1
ATOM 1532 C C . VAL B 1 37 ? -1.828 17.297 6.238 1 96.94 37 VAL B C 1
ATOM 1534 O O . VAL B 1 37 ? -0.793 17.938 6.027 1 96.94 37 VAL B O 1
ATOM 1537 N N . PHE B 1 38 ? -2.666 16.891 5.207 1 98 38 PHE B N 1
ATOM 1538 C CA . PHE B 1 38 ? -2.473 17.375 3.846 1 98 38 PHE B CA 1
ATOM 1539 C C . PHE B 1 38 ? -3.754 18 3.307 1 98 38 PHE B C 1
ATOM 1541 O O . PHE B 1 38 ? -4.852 17.672 3.768 1 98 38 PHE B O 1
ATOM 1548 N N . ASP B 1 39 ? -3.598 18.922 2.385 1 97.81 39 ASP B N 1
ATOM 1549 C CA . ASP B 1 39 ? -4.723 19.641 1.797 1 97.81 39 ASP B CA 1
ATOM 1550 C C . ASP B 1 39 ? -5.344 18.844 0.65 1 97.81 39 ASP B C 1
ATOM 1552 O O . ASP B 1 39 ? -4.945 19 -0.506 1 97.81 39 ASP B O 1
ATOM 1556 N N . ALA B 1 40 ? -6.324 18.078 0.981 1 98.06 40 ALA B N 1
ATOM 1557 C CA . ALA B 1 40 ? -6.969 17.203 0.01 1 98.06 40 ALA B CA 1
ATOM 1558 C C . ALA B 1 40 ? -7.758 18 -1.019 1 98.06 40 ALA B C 1
ATOM 1560 O O . ALA B 1 40 ? -7.789 17.656 -2.199 1 98.06 40 ALA B O 1
ATOM 1561 N N . THR B 1 41 ? -8.383 19.078 -0.567 1 96.38 41 THR B N 1
ATOM 1562 C CA . THR B 1 41 ? -9.156 19.922 -1.469 1 96.38 41 THR B CA 1
ATOM 1563 C C . THR B 1 41 ? -8.266 20.516 -2.557 1 96.38 41 THR B C 1
ATOM 1565 O O . THR B 1 41 ? -8.586 20.422 -3.744 1 96.38 41 THR B O 1
ATOM 1568 N N . TYR B 1 42 ? -7.195 21.078 -2.119 1 96.56 42 TYR B N 1
ATOM 1569 C CA . TYR B 1 42 ? -6.266 21.672 -3.07 1 96.56 42 TYR B CA 1
ATOM 1570 C C . TYR B 1 42 ? -5.75 20.641 -4.059 1 96.56 42 TYR B C 1
ATOM 1572 O O . TYR B 1 42 ? -5.691 20.906 -5.266 1 96.56 42 TYR B O 1
ATOM 1580 N N . TYR B 1 43 ? -5.398 19.484 -3.598 1 98.06 43 TYR B N 1
ATOM 1581 C CA . TYR B 1 43 ? -4.84 18.438 -4.445 1 98.06 43 TYR B CA 1
ATOM 1582 C C . TYR B 1 43 ? -5.855 17.969 -5.48 1 98.06 43 TYR B C 1
ATOM 1584 O O . TYR B 1 43 ? -5.512 17.766 -6.645 1 98.06 43 TYR B O 1
ATOM 1592 N N . LEU B 1 44 ? -7.113 17.797 -5.086 1 97.5 44 LEU B N 1
ATOM 1593 C CA . LEU B 1 44 ? -8.156 17.375 -6.012 1 97.5 44 LEU B CA 1
ATOM 1594 C C . LEU B 1 44 ? -8.414 18.438 -7.074 1 97.5 44 LEU B C 1
ATOM 1596 O O . LEU B 1 44 ? -8.68 18.109 -8.234 1 97.5 44 LEU B O 1
ATOM 1600 N N . HIS B 1 45 ? -8.328 19.641 -6.648 1 95.25 45 HIS B N 1
ATOM 1601 C CA . HIS B 1 45 ? -8.508 20.734 -7.613 1 95.25 45 HIS B CA 1
ATOM 1602 C C . HIS B 1 45 ? -7.449 20.672 -8.703 1 95.25 45 HIS B C 1
ATOM 1604 O O . HIS B 1 45 ? -7.734 20.969 -9.867 1 95.25 45 HIS B O 1
ATOM 1610 N N . PHE B 1 46 ? -6.34 20.375 -8.289 1 94.5 46 PHE B N 1
ATOM 1611 C CA . PHE B 1 46 ? -5.219 20.328 -9.219 1 94.5 46 PHE B CA 1
ATOM 1612 C C . PHE B 1 46 ? -5.297 19.078 -10.094 1 94.5 46 PHE B C 1
ATOM 1614 O O . PHE B 1 46 ? -5.109 19.156 -11.312 1 94.5 46 PHE B O 1
ATOM 1621 N N . LYS B 1 47 ? -5.629 17.859 -9.578 1 95.19 47 LYS B N 1
ATOM 1622 C CA . LYS B 1 47 ? -5.516 16.578 -10.242 1 95.19 47 LYS B CA 1
ATOM 1623 C C . LYS B 1 47 ? -6.801 16.219 -10.992 1 95.19 47 LYS B C 1
ATOM 1625 O O . LYS B 1 47 ? -6.785 15.398 -11.906 1 95.19 47 LYS B O 1
ATOM 1630 N N . ASP B 1 48 ? -7.832 16.766 -10.531 1 93.5 48 ASP B N 1
ATOM 1631 C CA . ASP B 1 48 ? -9.148 16.438 -11.062 1 93.5 48 ASP B CA 1
ATOM 1632 C C . ASP B 1 48 ? -9.93 17.688 -11.422 1 93.5 48 ASP B C 1
ATOM 1634 O O . ASP B 1 48 ? -10.961 17.984 -10.82 1 93.5 48 ASP B O 1
ATOM 1638 N N . PRO B 1 49 ? -9.539 18.312 -12.422 1 87.62 49 PRO B N 1
ATOM 1639 C CA . PRO B 1 49 ? -10.195 19.562 -12.781 1 87.62 49 PRO B CA 1
ATOM 1640 C C . PRO B 1 49 ? -11.664 19.375 -13.164 1 87.62 49 PRO B C 1
ATOM 1642 O O . PRO B 1 49 ? -12.461 20.312 -13.062 1 87.62 49 PRO B O 1
ATOM 1645 N N . ASP B 1 50 ? -12.062 18.172 -13.508 1 91.88 50 ASP B N 1
ATOM 1646 C CA . ASP B 1 50 ? -13.438 17.906 -13.898 1 91.88 50 ASP B CA 1
ATOM 1647 C C . ASP B 1 50 ? -14.297 17.578 -12.672 1 91.88 50 ASP B C 1
ATOM 1649 O O . ASP B 1 50 ? -15.5 17.312 -12.805 1 91.88 50 ASP B O 1
ATOM 1653 N N . ASN B 1 51 ? -13.727 17.547 -11.539 1 90.12 51 ASN B N 1
ATOM 1654 C CA . ASN B 1 51 ? -14.422 17.359 -10.266 1 90.12 51 ASN B CA 1
ATOM 1655 C C . ASN B 1 51 ? -15.188 16.031 -10.234 1 90.12 51 ASN B C 1
ATOM 1657 O O . ASN B 1 51 ? -16.359 16 -9.875 1 90.12 51 ASN B O 1
ATOM 1661 N N . LYS B 1 52 ? -14.578 15.047 -10.68 1 94.06 52 LYS B N 1
ATOM 1662 C CA . LYS B 1 52 ? -15.164 13.711 -10.672 1 94.06 52 LYS B CA 1
ATOM 1663 C C . LYS B 1 52 ? -14.906 13.008 -9.344 1 94.06 52 LYS B C 1
ATOM 1665 O O . LYS B 1 52 ? -15.609 12.055 -8.992 1 94.06 52 LYS B O 1
ATOM 1670 N N . LEU B 1 53 ? -13.961 13.5 -8.68 1 96.44 53 LEU B N 1
ATOM 1671 C CA . LEU B 1 53 ? -13.555 12.898 -7.414 1 96.44 53 LEU B CA 1
ATOM 1672 C C . LEU B 1 53 ? -14.039 13.734 -6.234 1 96.44 53 LEU B C 1
ATOM 1674 O O . LEU B 1 53 ? -14.25 14.938 -6.367 1 96.44 53 LEU B O 1
ATOM 1678 N N . SER B 1 54 ? -14.297 13.062 -5.098 1 95.88 54 SER B N 1
ATOM 1679 C CA . SER B 1 54 ? -14.703 13.758 -3.877 1 95.88 54 SER B CA 1
ATOM 1680 C C . SER B 1 54 ? -14.086 13.102 -2.643 1 95.88 54 SER B C 1
ATOM 1682 O O . SER B 1 54 ? -13.82 11.898 -2.639 1 95.88 54 SER B O 1
ATOM 1684 N N . ILE B 1 55 ? -13.93 13.844 -1.688 1 96 55 ILE B N 1
ATOM 1685 C CA . ILE B 1 55 ? -13.359 13.359 -0.436 1 96 55 ILE B CA 1
ATOM 1686 C C . ILE B 1 55 ? -14.32 12.359 0.215 1 96 55 ILE B C 1
ATOM 1688 O O . ILE B 1 55 ? -13.891 11.367 0.798 1 96 55 ILE B O 1
ATOM 1692 N N . GLU B 1 56 ? -15.586 12.602 0.144 1 95.06 56 GLU B N 1
ATOM 1693 C CA . GLU B 1 56 ? -16.594 11.68 0.655 1 95.06 56 GLU B CA 1
ATOM 1694 C C . GLU B 1 56 ? -16.469 10.312 -0.009 1 95.06 56 GLU B C 1
ATOM 1696 O O . GLU B 1 56 ? -16.562 9.281 0.661 1 95.06 56 GLU B O 1
ATOM 1701 N N . ASP B 1 57 ? -16.297 10.391 -1.286 1 97.25 57 ASP B N 1
ATOM 1702 C CA . ASP B 1 57 ? -16.156 9.148 -2.037 1 97.25 57 ASP B CA 1
ATOM 1703 C C . ASP B 1 57 ? -14.875 8.406 -1.638 1 97.25 57 ASP B C 1
ATOM 1705 O O . ASP B 1 57 ? -14.859 7.172 -1.595 1 97.25 57 ASP B O 1
ATOM 1709 N N . PHE B 1 58 ? -13.789 9.156 -1.375 1 97.94 58 PHE B N 1
ATOM 1710 C CA . PHE B 1 58 ? -12.555 8.555 -0.87 1 97.94 58 PHE B CA 1
ATOM 1711 C C . PHE B 1 58 ? -12.82 7.789 0.42 1 97.94 58 PHE B C 1
ATOM 1713 O O . PHE B 1 58 ? -12.445 6.621 0.541 1 97.94 58 PHE B O 1
ATOM 1720 N N . PHE B 1 59 ? -13.5 8.352 1.357 1 97.06 59 PHE B N 1
ATOM 1721 C CA . PHE B 1 59 ? -13.75 7.727 2.65 1 97.06 59 PHE B CA 1
ATOM 1722 C C . PHE B 1 59 ? -14.664 6.52 2.498 1 97.06 59 PHE B C 1
ATOM 1724 O O . PHE B 1 59 ? -14.539 5.543 3.238 1 97.06 59 PHE B O 1
ATOM 1731 N N . TYR B 1 60 ? -15.516 6.598 1.514 1 97.12 60 TYR B N 1
ATOM 1732 C CA . TYR B 1 60 ? -16.391 5.465 1.245 1 97.12 60 TYR B CA 1
ATOM 1733 C C . TYR B 1 60 ? -15.625 4.309 0.63 1 97.12 60 TYR B C 1
ATOM 1735 O O . TYR B 1 60 ? -15.695 3.176 1.115 1 97.12 60 TYR B O 1
ATOM 1743 N N . LYS B 1 61 ? -14.891 4.562 -0.351 1 97.19 61 LYS B N 1
ATOM 1744 C CA . LYS B 1 61 ? -14.211 3.533 -1.132 1 97.19 61 LYS B CA 1
ATOM 1745 C C . LYS B 1 61 ? -13.07 2.904 -0.337 1 97.19 61 LYS B C 1
ATOM 1747 O O . LYS B 1 61 ? -12.711 1.75 -0.573 1 97.19 61 LYS B O 1
ATOM 1752 N N . PHE B 1 62 ? -12.492 3.652 0.615 1 98.19 62 PHE B N 1
ATOM 1753 C CA . PHE B 1 62 ? -11.344 3.168 1.379 1 98.19 62 PHE B CA 1
ATOM 1754 C C . PHE B 1 62 ? -11.711 2.986 2.846 1 98.19 62 PHE B C 1
ATOM 1756 O O . PHE B 1 62 ? -10.844 3.035 3.719 1 98.19 62 PHE B O 1
ATOM 1763 N N . ASP B 1 63 ? -12.984 2.771 3.127 1 97.56 63 ASP B N 1
ATOM 1764 C CA . ASP B 1 63 ? -13.508 2.723 4.488 1 97.56 63 ASP B CA 1
ATOM 1765 C C . ASP B 1 63 ? -12.758 1.7 5.332 1 97.56 63 ASP B C 1
ATOM 1767 O O . ASP B 1 63 ? -12.336 2.002 6.453 1 97.56 63 ASP B O 1
ATOM 1771 N N . PHE B 1 64 ? -12.57 0.536 4.84 1 97.69 64 PHE B N 1
ATOM 1772 C CA . PHE B 1 64 ? -11.906 -0.522 5.59 1 97.69 64 PHE B CA 1
ATOM 1773 C C . PHE B 1 64 ? -10.477 -0.124 5.934 1 97.69 64 PHE B C 1
ATOM 1775 O O . PHE B 1 64 ? -10.055 -0.234 7.09 1 97.69 64 PHE B O 1
ATOM 1782 N N . GLN B 1 65 ? -9.695 0.356 4.93 1 97.94 65 GLN B N 1
ATOM 1783 C CA . GLN B 1 65 ? -8.305 0.742 5.129 1 97.94 65 GLN B CA 1
ATOM 1784 C C . GLN B 1 65 ? -8.188 1.906 6.109 1 97.94 65 GLN B C 1
ATOM 1786 O O . GLN B 1 65 ? -7.309 1.915 6.969 1 97.94 65 GLN B O 1
ATOM 1791 N N . ILE B 1 66 ? -9.078 2.816 5.926 1 98.25 66 ILE B N 1
ATOM 1792 C CA . ILE B 1 66 ? -9.062 4.008 6.766 1 98.25 66 ILE B CA 1
ATOM 1793 C C . ILE B 1 66 ? -9.312 3.615 8.219 1 98.25 66 ILE B C 1
ATOM 1795 O O . ILE B 1 66 ? -8.578 4.043 9.117 1 98.25 66 ILE B O 1
ATOM 1799 N N . LYS B 1 67 ? -10.266 2.785 8.461 1 97.94 67 LYS B N 1
ATOM 1800 C CA . LYS B 1 67 ? -10.562 2.33 9.82 1 97.94 67 LYS B CA 1
ATOM 1801 C C . LYS B 1 67 ? -9.398 1.523 10.391 1 97.94 67 LYS B C 1
ATOM 1803 O O . LYS B 1 67 ? -9.055 1.673 11.57 1 97.94 67 LYS B O 1
ATOM 1808 N N . ALA B 1 68 ? -8.812 0.689 9.602 1 97.75 68 ALA B N 1
ATOM 1809 C CA . ALA B 1 68 ? -7.676 -0.119 10.031 1 97.75 68 ALA B CA 1
ATOM 1810 C C . ALA B 1 68 ? -6.496 0.763 10.43 1 97.75 68 ALA B C 1
ATOM 1812 O O . ALA B 1 68 ? -5.875 0.544 11.469 1 97.75 68 ALA B O 1
ATOM 1813 N N . ILE B 1 69 ? -6.207 1.758 9.602 1 98.06 69 ILE B N 1
ATOM 1814 C CA . ILE B 1 69 ? -5.09 2.666 9.844 1 98.06 69 ILE B CA 1
ATOM 1815 C C . ILE B 1 69 ? -5.367 3.498 11.094 1 98.06 69 ILE B C 1
ATOM 1817 O O . ILE B 1 69 ? -4.5 3.637 11.961 1 98.06 69 ILE B O 1
ATOM 1821 N N . ALA B 1 70 ? -6.57 4.008 11.172 1 97.25 70 ALA B N 1
ATOM 1822 C CA . ALA B 1 70 ? -6.953 4.801 12.336 1 97.25 70 ALA B CA 1
ATOM 1823 C C . ALA B 1 70 ? -6.828 3.984 13.625 1 97.25 70 ALA B C 1
ATOM 1825 O O . ALA B 1 70 ? -6.324 4.48 14.633 1 97.25 70 ALA B O 1
ATOM 1826 N N . GLU B 1 71 ? -7.293 2.762 13.594 1 97.56 71 GLU B N 1
ATOM 1827 C CA . GLU B 1 71 ? -7.203 1.883 14.758 1 97.56 71 GLU B CA 1
ATOM 1828 C C . GLU B 1 71 ? -5.746 1.611 15.133 1 97.56 71 GLU B C 1
ATOM 1830 O O . GLU B 1 71 ? -5.391 1.64 16.312 1 97.56 71 GLU B O 1
ATOM 1835 N N . THR B 1 72 ? -4.945 1.363 14.156 1 96.88 72 THR B N 1
ATOM 1836 C CA . THR B 1 72 ? -3.535 1.065 14.391 1 96.88 72 THR B CA 1
ATOM 1837 C C . THR B 1 72 ? -2.842 2.232 15.086 1 96.88 72 THR B C 1
ATOM 1839 O O . THR B 1 72 ? -2.047 2.031 16 1 96.88 72 THR B O 1
ATOM 1842 N N . TYR B 1 73 ? -3.16 3.393 14.688 1 95.12 73 TYR B N 1
ATOM 1843 C CA . TYR B 1 73 ? -2.502 4.574 15.234 1 95.12 73 TYR B CA 1
ATOM 1844 C C . TYR B 1 73 ? -3.309 5.168 16.391 1 95.12 73 TYR B C 1
ATOM 1846 O O . TYR B 1 73 ? -2.971 6.234 16.906 1 95.12 73 TYR B O 1
ATOM 1854 N N . LYS B 1 74 ? -4.43 4.527 16.719 1 95.25 74 LYS B N 1
ATOM 1855 C CA . LYS B 1 74 ? -5.297 4.961 17.812 1 95.25 74 LYS B CA 1
ATOM 1856 C C . LYS B 1 74 ? -5.793 6.383 17.594 1 95.25 74 LYS B C 1
ATOM 1858 O O . LYS B 1 74 ? -5.723 7.223 18.484 1 95.25 74 LYS B O 1
ATOM 1863 N N . LEU B 1 75 ? -6.195 6.609 16.391 1 94.19 75 LEU B N 1
ATOM 1864 C CA . LEU B 1 75 ? -6.758 7.906 16.016 1 94.19 75 LEU B CA 1
ATOM 1865 C C . LEU B 1 75 ? -8.273 7.828 15.914 1 94.19 75 LEU B C 1
ATOM 1867 O O . LEU B 1 75 ? -8.812 6.949 15.234 1 94.19 75 LEU B O 1
ATOM 1871 N N . PRO B 1 76 ? -8.875 8.789 16.594 1 92.88 76 PRO B N 1
ATOM 1872 C CA . PRO B 1 76 ? -10.32 8.836 16.391 1 92.88 76 PRO B CA 1
ATOM 1873 C C . PRO B 1 76 ? -10.703 9.203 14.961 1 92.88 76 PRO B C 1
ATOM 1875 O O . PRO B 1 76 ? -10.086 10.086 14.359 1 92.88 76 PRO B O 1
ATOM 1878 N N . LEU B 1 77 ? -11.75 8.57 14.438 1 93.44 77 LEU B N 1
ATOM 1879 C CA . LEU B 1 77 ? -12.156 8.75 13.055 1 93.44 77 LEU B CA 1
ATOM 1880 C C . LEU B 1 77 ? -12.578 10.195 12.789 1 93.44 77 LEU B C 1
ATOM 1882 O O . LEU B 1 77 ? -12.352 10.727 11.703 1 93.44 77 LEU B O 1
ATOM 1886 N N . ASP B 1 78 ? -13.156 10.844 13.781 1 90.06 78 ASP B N 1
ATOM 1887 C CA . ASP B 1 78 ? -13.672 12.195 13.602 1 90.06 78 ASP B CA 1
ATOM 1888 C C . ASP B 1 78 ? -12.539 13.219 13.555 1 90.06 78 ASP B C 1
ATOM 1890 O O . ASP B 1 78 ? -12.766 14.391 13.227 1 90.06 78 ASP B O 1
ATOM 1894 N N . LYS B 1 79 ? -11.344 12.758 13.797 1 90.62 79 LYS B N 1
ATOM 1895 C CA . LYS B 1 79 ? -10.188 13.656 13.773 1 90.62 79 LYS B CA 1
ATOM 1896 C C . LYS B 1 79 ? -9.383 13.484 12.484 1 90.62 79 LYS B C 1
ATOM 1898 O O . LYS B 1 79 ? -8.391 14.18 12.273 1 90.62 79 LYS B O 1
ATOM 1903 N N . LEU B 1 80 ? -9.859 12.648 11.625 1 95.62 80 LEU B N 1
ATOM 1904 C CA . LEU B 1 80 ? -9.109 12.344 10.414 1 95.62 80 LEU B CA 1
ATOM 1905 C C . LEU B 1 80 ? -9.258 13.461 9.383 1 95.62 80 LEU B C 1
ATOM 1907 O O . LEU B 1 80 ? -8.445 13.578 8.461 1 95.62 80 LEU B O 1
ATOM 1911 N N . VAL B 1 81 ? -10.305 14.234 9.539 1 95.06 81 VAL B N 1
ATOM 1912 C CA . VAL B 1 81 ? -10.562 15.32 8.602 1 95.06 81 VAL B CA 1
ATOM 1913 C C . VAL B 1 81 ? -10.844 16.609 9.367 1 95.06 81 VAL B C 1
ATOM 1915 O O . VAL B 1 81 ? -11.531 16.594 10.391 1 95.06 81 VAL B O 1
ATOM 1918 N N . SER B 1 82 ? -10.273 17.672 8.891 1 94.06 82 SER B N 1
ATOM 1919 C CA . SER B 1 82 ? -10.523 19.016 9.391 1 94.06 82 SER B CA 1
ATOM 1920 C C . SER B 1 82 ? -10.758 20 8.25 1 94.06 82 SER B C 1
ATOM 1922 O O . SER B 1 82 ? -10.477 19.688 7.09 1 94.06 82 SER B O 1
ATOM 1924 N N . ILE B 1 83 ? -11.352 21.125 8.609 1 94.38 83 ILE B N 1
ATOM 1925 C CA . ILE B 1 83 ? -11.562 22.203 7.648 1 94.38 83 ILE B CA 1
ATOM 1926 C C . ILE B 1 83 ? -10.711 23.406 8.031 1 94.38 83 ILE B C 1
ATOM 1928 O O . ILE B 1 83 ? -10.68 23.812 9.203 1 94.38 83 ILE B O 1
ATOM 1932 N N . ASN B 1 84 ? -9.938 23.859 7.086 1 93.88 84 ASN B N 1
ATOM 1933 C CA . ASN B 1 84 ? -9.164 25.031 7.43 1 93.88 84 ASN B CA 1
ATOM 1934 C C . ASN B 1 84 ? -9.953 26.312 7.191 1 93.88 84 ASN B C 1
ATOM 1936 O O . ASN B 1 84 ? -11.133 26.266 6.836 1 93.88 84 ASN B O 1
ATOM 1940 N N . THR B 1 85 ? -9.312 27.484 7.418 1 91.69 85 THR B N 1
ATOM 1941 C CA . THR B 1 85 ? -9.977 28.781 7.391 1 91.69 85 THR B CA 1
ATOM 1942 C C . THR B 1 85 ? -10.398 29.141 5.969 1 91.69 85 THR B C 1
ATOM 1944 O O . THR B 1 85 ? -11.305 29.953 5.773 1 91.69 85 THR B O 1
ATOM 1947 N N . GLU B 1 86 ? -9.828 28.547 4.996 1 92.94 86 GLU B N 1
ATOM 1948 C CA . GLU B 1 86 ? -10.172 28.797 3.598 1 92.94 86 GLU B CA 1
ATOM 1949 C C . GLU B 1 86 ? -11.305 27.891 3.135 1 92.94 86 GLU B C 1
ATOM 1951 O O . GLU B 1 86 ? -11.789 28.016 2.008 1 92.94 86 GLU B O 1
ATOM 1956 N N . GLY B 1 87 ? -11.703 26.938 3.99 1 94.12 87 GLY B N 1
ATOM 1957 C CA . GLY B 1 87 ? -12.773 26.016 3.656 1 94.12 87 GLY B CA 1
ATOM 1958 C C . GLY B 1 87 ? -12.273 24.719 3.043 1 94.12 87 GLY B C 1
ATOM 1959 O O . GLY B 1 87 ? -13.07 23.891 2.598 1 94.12 87 GLY B O 1
ATOM 1960 N N . HIS B 1 88 ? -10.977 24.594 3.037 1 96 88 HIS B N 1
ATOM 1961 C CA . HIS B 1 88 ? -10.398 23.375 2.486 1 96 88 HIS B CA 1
ATOM 1962 C C . HIS B 1 88 ? -10.484 22.234 3.484 1 96 88 HIS B C 1
ATOM 1964 O O . HIS B 1 88 ? -10.305 22.422 4.688 1 96 88 HIS B O 1
ATOM 1970 N N . GLN B 1 89 ? -10.758 21.062 2.93 1 96.69 89 GLN B N 1
ATOM 1971 C CA . GLN B 1 89 ? -10.68 19.859 3.75 1 96.69 89 GLN B CA 1
ATOM 1972 C C . GLN B 1 89 ? -9.25 19.344 3.852 1 96.69 89 GLN B C 1
ATOM 1974 O O . GLN B 1 89 ? -8.617 19.04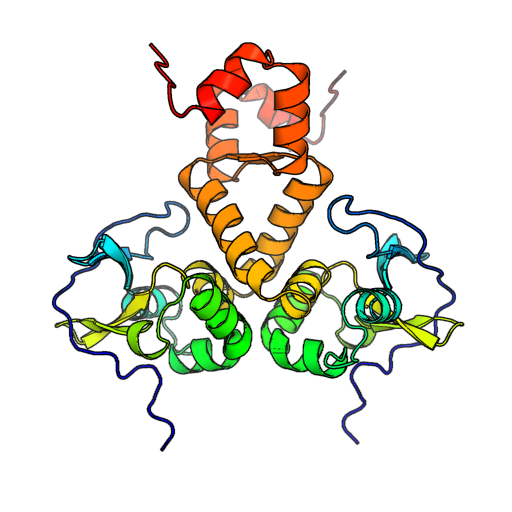7 2.836 1 96.69 89 GLN B O 1
ATOM 1979 N N . LEU B 1 90 ? -8.789 19.281 5.086 1 97.12 90 LEU B N 1
ATOM 1980 C CA . LEU B 1 90 ? -7.484 18.734 5.41 1 97.12 90 LEU B CA 1
ATOM 1981 C C . LEU B 1 90 ? -7.625 17.312 5.984 1 97.12 90 LEU B C 1
ATOM 1983 O O . LEU B 1 90 ? -8.461 17.078 6.855 1 97.12 90 LEU B O 1
ATOM 1987 N N . ILE B 1 91 ? -6.828 16.406 5.438 1 97.5 91 ILE B N 1
ATOM 1988 C CA . ILE B 1 91 ? -6.895 15.023 5.863 1 97.5 91 ILE B CA 1
ATOM 1989 C C . ILE B 1 91 ? -5.609 14.641 6.602 1 97.5 91 ILE B C 1
ATOM 1991 O O . ILE B 1 91 ? -4.527 15.133 6.266 1 97.5 91 ILE B O 1
ATOM 1995 N N . SER B 1 92 ? -5.758 13.789 7.625 1 97 92 SER B N 1
ATOM 1996 C CA . SER B 1 92 ? -4.609 13.297 8.375 1 97 92 SER B CA 1
ATOM 1997 C C . SER B 1 92 ? -3.547 12.719 7.449 1 97 92 SER B C 1
ATOM 1999 O O . SER B 1 92 ? -3.869 12.008 6.5 1 97 92 SER B O 1
ATOM 2001 N N . GLY B 1 93 ? -2.291 12.977 7.773 1 96.88 93 GLY B N 1
ATOM 2002 C CA . GLY B 1 93 ? -1.169 12.516 6.969 1 96.88 93 GLY B CA 1
ATOM 2003 C C . GLY B 1 93 ? -1.097 11.008 6.852 1 96.88 93 GLY B C 1
ATOM 2004 O O . GLY B 1 93 ? -0.588 10.484 5.859 1 96.88 93 GLY B O 1
ATOM 2005 N N . CYS B 1 94 ? -1.656 10.336 7.816 1 96.5 94 CYS B N 1
ATOM 2006 C CA . CYS B 1 94 ? -1.574 8.883 7.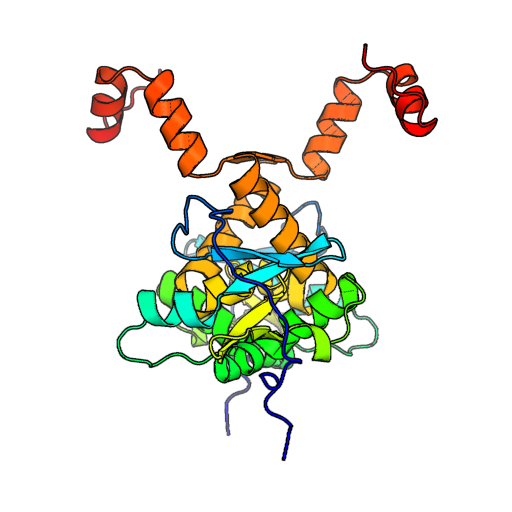828 1 96.5 94 CYS B CA 1
ATOM 2007 C C . CYS B 1 94 ? -2.426 8.273 6.719 1 96.5 94 CYS B C 1
ATOM 2009 O O . CYS B 1 94 ? -2.295 7.094 6.402 1 96.5 94 CYS B O 1
ATOM 2011 N N . LEU B 1 95 ? -3.236 9.078 6.062 1 98.19 95 LEU B N 1
ATOM 2012 C CA . LEU B 1 95 ? -4.105 8.578 5.004 1 98.19 95 LEU B CA 1
ATOM 2013 C C . LEU B 1 95 ? -3.613 9.039 3.635 1 98.19 95 LEU B C 1
ATOM 2015 O O . LEU B 1 95 ? -4.32 8.883 2.635 1 98.19 95 LEU B O 1
ATOM 2019 N N . CYS B 1 96 ? -2.455 9.57 3.625 1 97.69 96 CYS B N 1
ATOM 2020 C CA . CYS B 1 96 ? -1.926 10.18 2.412 1 97.69 96 CYS B CA 1
ATOM 2021 C C . CYS B 1 96 ? -1.86 9.172 1.274 1 97.69 96 CYS B C 1
ATOM 2023 O O . CYS B 1 96 ? -2.285 9.461 0.155 1 97.69 96 CYS B O 1
ATOM 2025 N N . TYR B 1 97 ? -1.42 7.969 1.486 1 98.19 97 TYR B N 1
ATOM 2026 C CA . TYR B 1 97 ? -1.162 7.016 0.412 1 98.19 97 TYR B CA 1
ATOM 2027 C C . TYR B 1 97 ? -2.451 6.344 -0.041 1 98.19 97 TYR B C 1
ATOM 2029 O O . TYR B 1 97 ? -2.67 6.148 -1.239 1 98.19 97 TYR B O 1
ATOM 2037 N N . PRO B 1 98 ? -3.336 5.98 0.901 1 98.56 98 PRO B N 1
ATOM 2038 C CA . PRO B 1 98 ? -4.664 5.598 0.417 1 98.56 98 PRO B CA 1
ATOM 2039 C C . PRO B 1 98 ? -5.316 6.68 -0.442 1 98.56 98 PRO B C 1
ATOM 2041 O O . PRO B 1 98 ? -5.953 6.371 -1.451 1 98.56 98 PRO B O 1
ATOM 2044 N N . PHE B 1 99 ? -5.121 7.953 -0.077 1 98.69 99 PHE B N 1
ATOM 2045 C CA . PHE B 1 99 ? -5.719 9.055 -0.818 1 98.69 99 PHE B CA 1
ATOM 2046 C C . PHE B 1 99 ? -5.102 9.172 -2.207 1 98.69 99 PHE B C 1
ATOM 2048 O O . PHE B 1 99 ? -5.816 9.367 -3.193 1 98.69 99 PHE B O 1
ATOM 2055 N N . LEU B 1 100 ? -3.816 9.055 -2.277 1 98.44 100 LEU B N 1
ATOM 2056 C CA . LEU B 1 100 ? -3.141 9.07 -3.57 1 98.44 100 LEU B CA 1
ATOM 2057 C C . LEU B 1 100 ? -3.625 7.922 -4.449 1 98.44 100 LEU B C 1
ATOM 2059 O O . LEU B 1 100 ? -3.791 8.094 -5.66 1 98.44 100 LEU B O 1
ATOM 2063 N N . SER B 1 101 ? -3.867 6.762 -3.836 1 98.44 101 SER B N 1
ATOM 2064 C CA . SER B 1 101 ? -4.379 5.602 -4.559 1 98.44 101 SER B CA 1
ATOM 2065 C C . SER B 1 101 ? -5.789 5.859 -5.082 1 98.44 101 SER B C 1
ATOM 2067 O O . SER B 1 101 ? -6.164 5.352 -6.141 1 98.44 101 SER B O 1
ATOM 2069 N N . TYR B 1 102 ? -6.555 6.602 -4.328 1 98.38 102 TYR B N 1
ATOM 2070 C CA . TYR B 1 102 ? -7.898 6.984 -4.746 1 98.38 102 TYR B CA 1
ATOM 2071 C C . TYR B 1 102 ? -7.852 7.934 -5.938 1 98.38 102 TYR B C 1
ATOM 2073 O O . TYR B 1 102 ? -8.602 7.758 -6.906 1 98.38 102 TYR B O 1
ATOM 2081 N N . VAL B 1 103 ? -7 8.906 -5.883 1 98.06 103 VAL B N 1
ATOM 2082 C CA . VAL B 1 103 ? -6.898 9.945 -6.906 1 98.06 103 VAL B CA 1
ATOM 2083 C C . VAL B 1 103 ? -6.316 9.352 -8.188 1 98.06 103 VAL B C 1
ATOM 2085 O O . VAL B 1 103 ? -6.738 9.703 -9.289 1 98.06 103 VAL B O 1
ATOM 2088 N N . ASP B 1 104 ? -5.328 8.531 -8.047 1 97 104 ASP B N 1
ATOM 2089 C CA . ASP B 1 104 ? -4.711 7.809 -9.156 1 97 104 ASP B CA 1
ATOM 2090 C C . ASP B 1 104 ? -4.734 6.301 -8.906 1 97 104 ASP B C 1
ATOM 2092 O O . ASP B 1 104 ? -3.781 5.742 -8.359 1 97 104 ASP B O 1
ATOM 2096 N N . PRO B 1 10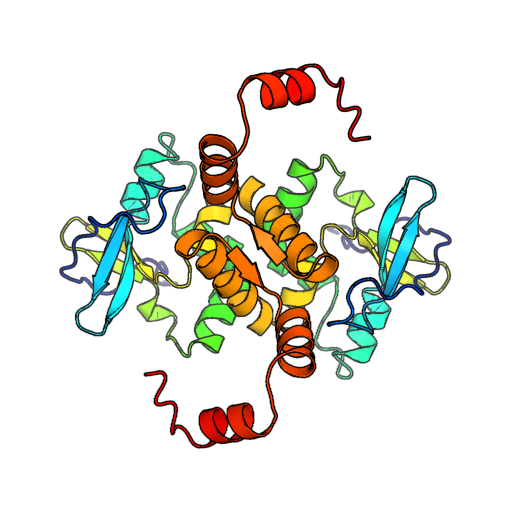5 ? -5.676 5.66 -9.43 1 96.56 105 PRO B N 1
ATOM 2097 C CA . PRO B 1 105 ? -5.883 4.242 -9.109 1 96.56 105 PRO B CA 1
ATOM 2098 C C . PRO B 1 105 ? -4.707 3.365 -9.531 1 96.56 105 PRO B C 1
ATOM 2100 O O . PRO B 1 105 ? -4.52 2.273 -8.984 1 96.56 105 PRO B O 1
ATOM 2103 N N . GLN B 1 106 ? -3.922 3.795 -10.445 1 96.62 106 GLN B N 1
ATOM 2104 C CA . GLN B 1 106 ? -2.73 3.041 -10.82 1 96.62 106 GLN B CA 1
ATOM 2105 C C . GLN B 1 106 ? -1.739 2.963 -9.664 1 96.62 106 GLN B C 1
ATOM 2107 O O . GLN B 1 106 ? -0.885 2.074 -9.633 1 96.62 106 GLN B O 1
ATOM 2112 N N . PHE B 1 107 ? -1.866 3.854 -8.742 1 97.25 107 PHE B N 1
ATOM 2113 C CA . PHE B 1 107 ? -0.998 3.879 -7.574 1 97.25 107 PHE B CA 1
ATOM 2114 C C . PHE B 1 107 ? -1.229 2.652 -6.699 1 97.25 107 PHE B C 1
ATOM 2116 O O . PHE B 1 107 ? -0.328 2.219 -5.977 1 97.25 107 PHE B O 1
ATOM 2123 N N . CYS B 1 108 ? -2.383 2.027 -6.766 1 97.44 108 CYS B N 1
ATOM 2124 C CA . CYS B 1 108 ? -2.637 0.773 -6.062 1 97.44 108 CYS B CA 1
ATOM 2125 C C . CYS B 1 108 ? -1.677 -0.315 -6.531 1 97.44 108 CYS B C 1
ATOM 2127 O O . CYS B 1 108 ? -1.104 -1.035 -5.711 1 97.44 108 CYS B O 1
ATOM 2129 N N . ALA B 1 109 ? -1.549 -0.413 -7.832 1 97.19 109 ALA B N 1
ATOM 2130 C CA . ALA B 1 109 ? -0.635 -1.399 -8.398 1 97.19 109 ALA B CA 1
ATOM 2131 C C . ALA B 1 109 ? 0.815 -1.062 -8.07 1 97.19 109 ALA B C 1
ATOM 2133 O O . ALA B 1 109 ? 1.617 -1.954 -7.781 1 97.19 109 ALA B O 1
ATOM 2134 N N . TYR B 1 110 ? 1.144 0.201 -8.094 1 96.62 110 TYR B N 1
ATOM 2135 C CA . TYR B 1 110 ? 2.49 0.648 -7.754 1 96.62 110 TYR B CA 1
ATOM 2136 C C . TYR B 1 110 ? 2.875 0.216 -6.344 1 96.62 110 TYR B C 1
ATOM 2138 O O . TYR B 1 110 ? 3.967 -0.314 -6.129 1 96.62 110 TYR B O 1
ATOM 2146 N N . ILE B 1 111 ? 1.982 0.458 -5.414 1 97.44 111 ILE B N 1
ATOM 2147 C CA . ILE B 1 111 ? 2.229 0.081 -4.027 1 97.44 111 ILE B CA 1
ATOM 2148 C C . ILE B 1 111 ? 2.459 -1.426 -3.936 1 97.44 111 ILE B C 1
ATOM 2150 O O . ILE B 1 111 ? 3.383 -1.878 -3.256 1 97.44 111 ILE B O 1
ATOM 2154 N N . ASN B 1 112 ? 1.697 -2.154 -4.621 1 96.81 112 ASN B N 1
ATOM 2155 C CA . ASN B 1 112 ? 1.853 -3.605 -4.645 1 96.81 112 ASN B CA 1
ATOM 2156 C C . ASN B 1 112 ? 3.236 -4.012 -5.145 1 96.81 112 ASN B C 1
ATOM 2158 O O . ASN B 1 112 ? 3.865 -4.91 -4.578 1 96.81 112 ASN B O 1
ATOM 2162 N N . GLU B 1 113 ? 3.643 -3.393 -6.164 1 95.69 113 GLU B N 1
ATOM 2163 C CA . GLU B 1 113 ? 4.934 -3.717 -6.762 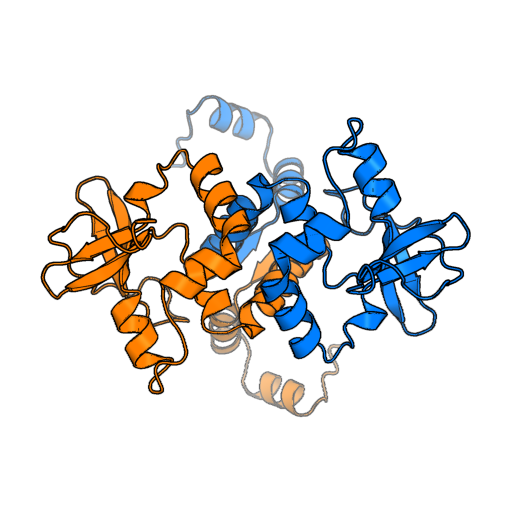1 95.69 113 GLU B CA 1
ATOM 2164 C C . GLU B 1 113 ? 6.082 -3.377 -5.812 1 95.69 113 GLU B C 1
ATOM 2166 O O . GLU B 1 113 ? 7.039 -4.141 -5.691 1 95.69 113 GLU B O 1
ATOM 2171 N N . VAL B 1 114 ? 5.973 -2.262 -5.176 1 96.56 114 VAL B N 1
ATOM 2172 C CA . VAL B 1 114 ? 7 -1.828 -4.234 1 96.56 114 VAL B CA 1
ATOM 2173 C C . VAL B 1 114 ? 7.09 -2.82 -3.074 1 96.56 114 VAL B C 1
ATOM 2175 O O . VAL B 1 114 ? 8.188 -3.248 -2.701 1 96.56 114 VAL B O 1
ATOM 2178 N N . ILE B 1 115 ? 5.965 -3.178 -2.523 1 97.06 115 ILE B N 1
ATOM 2179 C CA . ILE B 1 115 ? 5.926 -4.098 -1.392 1 97.06 115 ILE B CA 1
ATOM 2180 C C . ILE B 1 115 ? 6.445 -5.469 -1.824 1 97.06 115 ILE B C 1
ATOM 2182 O O . ILE B 1 115 ? 7.188 -6.117 -1.086 1 97.06 115 ILE B O 1
ATOM 2186 N N . ASP B 1 116 ? 6.066 -5.859 -3.037 1 95.31 116 ASP B N 1
ATOM 2187 C CA . ASP B 1 116 ? 6.523 -7.141 -3.57 1 95.31 116 ASP B CA 1
ATOM 2188 C C . ASP B 1 116 ? 8.047 -7.168 -3.701 1 95.31 116 ASP B C 1
ATOM 2190 O O . ASP B 1 116 ? 8.695 -8.125 -3.273 1 95.31 116 ASP B O 1
ATOM 2194 N N . GLU B 1 117 ? 8.531 -6.148 -4.285 1 95.12 117 GLU B N 1
ATOM 2195 C CA . GLU B 1 117 ? 9.977 -6.047 -4.453 1 95.12 117 GLU B CA 1
ATOM 2196 C C . GLU B 1 117 ? 10.695 -6.047 -3.102 1 95.12 117 GLU B C 1
ATOM 2198 O O . GLU B 1 117 ? 11.719 -6.707 -2.936 1 95.12 117 GLU B O 1
ATOM 2203 N N . MET B 1 118 ? 10.156 -5.32 -2.213 1 95.88 118 MET B N 1
ATOM 2204 C CA . MET B 1 118 ? 10.766 -5.242 -0.887 1 95.88 118 MET B CA 1
ATOM 2205 C C . MET B 1 118 ? 10.828 -6.617 -0.234 1 95.88 118 MET B C 1
ATOM 2207 O O . MET B 1 118 ? 11.859 -6.992 0.331 1 95.88 118 MET B O 1
ATOM 2211 N N . PHE B 1 119 ? 9.797 -7.418 -0.344 1 93.88 119 PHE B N 1
ATOM 2212 C CA . PHE B 1 119 ? 9.758 -8.719 0.313 1 93.88 119 PHE B CA 1
ATOM 2213 C C . PHE B 1 119 ? 10.617 -9.727 -0.434 1 93.88 119 PHE B C 1
ATOM 2215 O O . PHE B 1 119 ? 11.219 -10.609 0.18 1 93.88 119 PHE B O 1
ATOM 2222 N N . ILE B 1 120 ? 10.633 -9.617 -1.746 1 91.12 120 ILE B N 1
ATOM 2223 C CA . ILE B 1 120 ? 11.328 -10.617 -2.557 1 91.12 120 ILE B CA 1
ATOM 2224 C C . ILE B 1 120 ? 12.828 -10.328 -2.562 1 91.12 120 ILE B C 1
ATOM 2226 O O . ILE B 1 120 ? 13.641 -11.242 -2.438 1 91.12 120 ILE B O 1
ATOM 2230 N N . THR B 1 121 ? 13.203 -9.055 -2.635 1 92.56 121 THR B N 1
ATOM 2231 C CA . THR B 1 121 ? 14.609 -8.703 -2.789 1 92.56 121 THR B CA 1
ATOM 2232 C C . THR B 1 121 ? 15.203 -8.258 -1.457 1 92.56 121 THR B C 1
ATOM 2234 O O . THR B 1 121 ? 16.422 -8.242 -1.29 1 92.56 121 THR B O 1
ATOM 2237 N N . GLY B 1 122 ? 14.352 -7.828 -0.584 1 93.38 122 GLY B N 1
ATOM 2238 C CA . GLY B 1 122 ? 14.812 -7.363 0.714 1 93.38 122 GLY B CA 1
ATOM 2239 C C . GLY B 1 122 ? 15.031 -5.863 0.769 1 93.38 122 GLY B C 1
ATOM 2240 O O . GLY B 1 122 ? 15.094 -5.277 1.853 1 93.38 122 GLY B O 1
ATOM 2241 N N . VAL B 1 123 ? 15.203 -5.246 -0.415 1 95 123 VAL B N 1
ATOM 2242 C CA . VAL B 1 123 ? 15.453 -3.811 -0.5 1 95 123 VAL B CA 1
ATOM 2243 C C . VAL B 1 123 ? 14.727 -3.229 -1.71 1 95 123 VAL B C 1
ATOM 2245 O O . VAL B 1 123 ? 14.664 -3.861 -2.768 1 95 123 VAL B O 1
ATOM 2248 N N . VAL B 1 124 ? 14.164 -2.039 -1.495 1 96.25 124 VAL B N 1
ATOM 2249 C CA . VAL B 1 124 ? 13.562 -1.331 -2.621 1 96.25 124 VAL B CA 1
ATOM 2250 C C . VAL B 1 124 ? 14.008 0.129 -2.611 1 96.25 124 VAL B C 1
ATOM 2252 O O . VAL B 1 124 ? 14.172 0.729 -1.545 1 96.25 124 VAL B O 1
ATOM 2255 N N . VAL B 1 125 ? 14.266 0.601 -3.826 1 94.5 125 VAL B N 1
ATOM 2256 C CA . VAL B 1 125 ? 14.711 1.976 -4.039 1 94.5 125 VAL B CA 1
ATOM 2257 C C . VAL B 1 125 ? 13.633 2.752 -4.801 1 94.5 125 VAL B C 1
ATOM 2259 O O . VAL B 1 125 ? 13.055 2.238 -5.758 1 94.5 125 VAL B O 1
ATOM 2262 N N . SER B 1 126 ? 13.352 3.965 -4.281 1 93.44 126 SER B N 1
ATOM 2263 C CA . SER B 1 126 ? 12.383 4.789 -4.996 1 93.44 126 SER B CA 1
ATOM 2264 C C . SER B 1 126 ? 12.906 5.191 -6.371 1 93.44 126 SER B C 1
ATOM 2266 O O . SER B 1 126 ? 14.117 5.285 -6.574 1 93.44 126 SER B O 1
ATOM 2268 N N . ASP B 1 127 ? 12.023 5.449 -7.309 1 88.94 127 ASP B N 1
ATOM 2269 C CA . ASP B 1 127 ? 12.422 5.848 -8.656 1 88.94 127 ASP B CA 1
ATOM 2270 C C . ASP B 1 127 ? 13.227 7.145 -8.625 1 88.94 127 ASP B C 1
ATOM 2272 O O . ASP B 1 127 ? 14.219 7.281 -9.352 1 88.94 127 ASP B O 1
ATOM 2276 N N . THR B 1 128 ? 12.789 8.062 -7.816 1 89.19 128 THR B N 1
ATOM 2277 C CA . THR B 1 128 ? 13.477 9.344 -7.711 1 89.19 128 THR B CA 1
ATOM 2278 C C . THR B 1 128 ? 14.914 9.141 -7.227 1 89.19 128 THR B C 1
ATOM 2280 O O . THR B 1 128 ? 15.844 9.742 -7.766 1 89.19 128 THR B O 1
ATOM 2283 N N . HIS B 1 129 ? 15.102 8.32 -6.273 1 91.25 129 HIS B N 1
ATOM 2284 C CA . HIS B 1 129 ? 16.438 8.039 -5.766 1 91.25 129 HIS B CA 1
ATOM 2285 C C . HIS B 1 129 ? 17.266 7.297 -6.805 1 91.25 129 HIS B C 1
ATOM 2287 O O . HIS B 1 129 ? 18.453 7.59 -6.977 1 91.25 129 HIS B O 1
ATOM 2293 N N . LEU B 1 130 ? 16.656 6.391 -7.488 1 91.5 130 LEU B N 1
ATOM 2294 C CA . LEU B 1 130 ? 17.344 5.637 -8.531 1 91.5 130 LEU B CA 1
ATOM 2295 C C . LEU B 1 130 ? 17.844 6.566 -9.633 1 91.5 130 LEU B C 1
ATOM 2297 O O . LEU B 1 130 ? 19 6.453 -10.07 1 91.5 130 LEU B O 1
ATOM 2301 N N . ILE B 1 131 ? 17.047 7.457 -10.016 1 91.44 131 ILE B N 1
ATOM 2302 C CA . ILE B 1 131 ? 17.406 8.414 -11.055 1 91.44 131 ILE B CA 1
ATOM 2303 C C . ILE B 1 131 ? 18.578 9.266 -10.586 1 91.44 131 ILE B C 1
ATOM 2305 O O . ILE B 1 131 ? 19.516 9.508 -11.352 1 91.44 131 ILE B O 1
ATOM 2309 N N . SER B 1 132 ? 18.453 9.695 -9.367 1 91.75 132 SER B N 1
ATOM 2310 C CA . SER B 1 132 ? 19.547 10.484 -8.805 1 91.75 132 SER B CA 1
ATOM 2311 C C . SER B 1 132 ? 20.859 9.703 -8.805 1 91.75 132 SER B C 1
ATOM 2313 O O . SER B 1 132 ? 21.906 10.25 -9.156 1 91.75 132 SER B O 1
ATOM 2315 N N . LEU B 1 133 ? 20.844 8.461 -8.469 1 92.06 133 LEU B N 1
ATOM 2316 C CA . LEU B 1 133 ? 22.016 7.609 -8.453 1 92.06 133 LEU B CA 1
ATOM 2317 C C . LEU B 1 133 ? 22.562 7.398 -9.859 1 92.06 133 LEU B C 1
ATOM 2319 O O . LEU B 1 133 ? 23.766 7.457 -10.078 1 92.06 133 LEU B O 1
ATOM 2323 N N . VAL B 1 134 ? 21.656 7.125 -10.75 1 92.06 134 VAL B N 1
ATOM 2324 C CA . VAL B 1 134 ? 22.047 6.891 -12.141 1 92.06 134 VAL B CA 1
ATOM 2325 C C . VAL B 1 134 ? 22.75 8.117 -12.695 1 92.06 134 VAL B C 1
ATOM 2327 O O . VAL B 1 134 ? 23.828 8.008 -13.297 1 92.06 134 VAL B O 1
ATOM 2330 N N . LYS B 1 135 ? 22.219 9.266 -12.477 1 93.44 135 LYS B N 1
ATOM 2331 C CA . LYS B 1 135 ? 22.781 10.516 -12.961 1 93.44 135 LYS B CA 1
ATOM 2332 C C . LYS B 1 135 ? 24.172 10.758 -12.367 1 93.44 135 LYS B C 1
ATOM 2334 O O . LYS B 1 135 ? 25.062 11.297 -13.031 1 93.44 135 LYS B O 1
ATOM 2339 N N . ARG B 1 136 ? 24.406 10.32 -11.227 1 94.44 136 ARG B N 1
ATOM 2340 C CA . ARG B 1 136 ? 25.641 10.602 -10.5 1 94.44 136 ARG B CA 1
ATOM 2341 C C . ARG B 1 136 ? 26.719 9.57 -10.82 1 94.44 136 ARG B C 1
ATOM 2343 O O . ARG B 1 136 ? 27.906 9.898 -10.859 1 94.44 136 ARG B O 1
ATOM 2350 N N . ARG B 1 137 ? 26.25 8.375 -11.133 1 94 137 ARG B N 1
ATOM 2351 C CA . ARG B 1 137 ? 27.234 7.293 -11.086 1 94 137 ARG B CA 1
ATOM 2352 C C . ARG B 1 137 ? 27.422 6.664 -12.461 1 94 137 ARG B C 1
ATOM 2354 O O . ARG B 1 137 ? 28.453 6.051 -12.734 1 94 137 ARG B O 1
ATOM 2361 N N . LEU B 1 138 ? 26.391 6.719 -13.18 1 93.25 138 LEU B N 1
ATOM 2362 C CA . LEU B 1 138 ? 26.5 6.008 -14.453 1 93.25 138 LEU B CA 1
ATOM 2363 C C . LEU B 1 138 ? 26.891 6.965 -15.578 1 93.25 138 LEU B C 1
ATOM 2365 O O . LEU B 1 138 ? 26.266 8.023 -15.734 1 93.25 138 LEU B O 1
ATOM 2369 N N . PRO B 1 139 ? 27.844 6.578 -16.328 1 93.06 139 PRO B N 1
ATOM 2370 C CA . PRO B 1 139 ? 28.203 7.414 -17.469 1 93.06 139 PRO B CA 1
ATOM 2371 C C . PRO B 1 13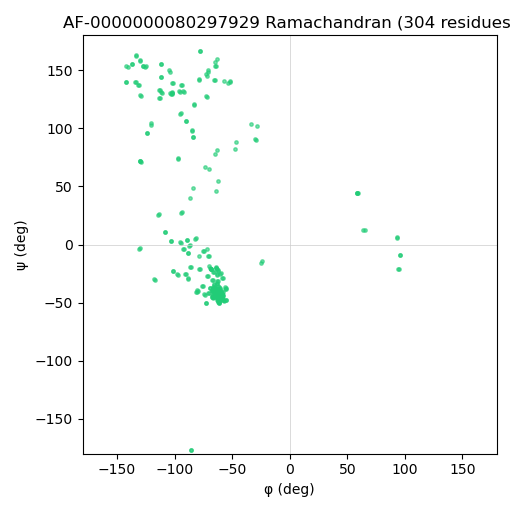9 ? 27.156 7.387 -18.578 1 93.06 139 PRO B C 1
ATOM 2373 O O . PRO B 1 139 ? 26.516 6.355 -18.797 1 93.06 139 PRO B O 1
ATOM 2376 N N . PRO B 1 140 ? 27.016 8.477 -19.344 1 91.44 140 PRO B N 1
ATOM 2377 C CA . PRO B 1 140 ? 26.031 8.578 -20.422 1 91.44 140 PRO B CA 1
ATOM 2378 C C . PRO B 1 140 ? 26.172 7.473 -21.453 1 91.44 140 PRO B C 1
ATOM 2380 O O . PRO B 1 140 ? 25.188 7.004 -22.016 1 91.44 140 PRO B O 1
ATOM 2383 N N . GLU B 1 141 ? 27.406 7.133 -21.734 1 90.19 141 GLU B N 1
ATOM 2384 C CA . GLU B 1 141 ? 27.656 6.086 -22.719 1 90.19 141 GLU B CA 1
ATOM 2385 C C . GLU B 1 141 ? 26.984 4.777 -22.312 1 90.19 141 GLU B C 1
ATOM 2387 O O . GLU B 1 141 ? 26.406 4.074 -23.141 1 90.19 141 GLU B O 1
ATOM 2392 N N . LEU B 1 142 ? 27.094 4.539 -21.016 1 91.56 142 LEU B N 1
ATOM 2393 C CA . LEU B 1 142 ? 26.469 3.324 -20.5 1 91.56 142 LEU B CA 1
ATOM 2394 C C . LEU B 1 142 ? 24.953 3.418 -20.594 1 91.56 142 LEU B C 1
ATOM 2396 O O . LEU B 1 142 ? 24.281 2.439 -20.953 1 91.56 142 LEU B O 1
ATOM 2400 N N . LEU B 1 143 ? 24.359 4.508 -20.344 1 91.75 143 LEU B N 1
ATOM 2401 C CA . LEU B 1 143 ? 22.922 4.727 -20.422 1 91.75 143 LEU B CA 1
ATOM 2402 C C . LEU B 1 143 ? 22.438 4.543 -21.859 1 91.75 143 LEU B C 1
ATOM 2404 O O . LEU B 1 143 ? 21.359 3.986 -22.094 1 91.75 143 LEU B O 1
ATOM 2408 N N . LYS B 1 144 ? 23.266 5.008 -22.75 1 90.38 144 LYS B N 1
ATOM 2409 C CA . LYS B 1 144 ? 22.953 4.816 -24.156 1 90.38 144 LYS B CA 1
ATOM 2410 C C . LYS B 1 144 ? 22.953 3.336 -24.531 1 90.38 144 LYS B C 1
ATOM 2412 O O . LYS B 1 144 ? 22.078 2.879 -25.281 1 90.38 144 LYS B O 1
ATOM 2417 N N . GLN B 1 145 ? 23.906 2.59 -24 1 89.94 145 GLN B N 1
ATOM 2418 C CA . GLN B 1 145 ? 23.953 1.152 -24.234 1 89.94 145 GLN B CA 1
ATOM 2419 C C . GLN B 1 145 ? 22.703 0.454 -23.719 1 89.94 145 GLN B C 1
ATOM 2421 O O . GLN B 1 145 ? 22.172 -0.441 -24.375 1 89.94 145 GLN B O 1
ATOM 2426 N N . ILE B 1 146 ? 22.328 0.861 -22.516 1 88.88 146 ILE B N 1
ATOM 2427 C CA . ILE B 1 146 ? 21.125 0.284 -21.906 1 88.88 146 ILE B CA 1
ATOM 2428 C C . ILE B 1 146 ? 19.922 0.604 -22.781 1 88.88 146 ILE B C 1
ATOM 2430 O O . ILE B 1 146 ? 19.078 -0.268 -23.031 1 88.88 146 ILE B O 1
ATOM 2434 N N . TRP B 1 147 ? 19.828 1.849 -23.234 1 87.5 147 TRP B N 1
ATOM 2435 C CA . TRP B 1 147 ? 18.719 2.299 -24.078 1 87.5 147 TRP B CA 1
ATOM 2436 C C . TRP B 1 147 ? 18.672 1.527 -25.391 1 87.5 147 TRP B C 1
ATOM 2438 O O . TRP B 1 147 ? 17.594 1.17 -25.875 1 87.5 147 TRP B O 1
ATOM 2448 N N . ASP B 1 148 ? 19.828 1.228 -25.875 1 88.62 148 ASP B N 1
ATOM 2449 C CA . ASP B 1 148 ? 19.938 0.542 -27.156 1 88.62 148 ASP B CA 1
ATOM 2450 C C . ASP B 1 148 ? 19.734 -0.962 -27 1 88.62 148 ASP B C 1
ATOM 2452 O O . ASP B 1 148 ? 19.609 -1.688 -27.984 1 88.62 148 ASP B O 1
ATOM 2456 N N . GLY B 1 149 ? 19.375 -1.37 -25.781 1 83.25 149 GLY B N 1
ATOM 2457 C CA . GLY B 1 149 ? 19.203 -2.793 -25.531 1 83.25 149 GLY B CA 1
ATOM 2458 C C . GLY B 1 149 ? 20.5 -3.582 -25.688 1 83.25 149 GLY B C 1
ATOM 2459 O O . GLY B 1 149 ? 20.469 -4.773 -26 1 83.25 149 GLY B O 1
ATOM 2460 N N . ARG B 1 150 ? 21.641 -3.105 -25.781 1 68.06 150 ARG B N 1
ATOM 2461 C CA . ARG B 1 150 ? 22.938 -3.717 -26.047 1 68.06 150 ARG B CA 1
ATOM 2462 C C . ARG B 1 150 ? 23.656 -4.047 -24.734 1 68.06 150 ARG B C 1
ATOM 2464 O O . ARG B 1 150 ? 24.875 -4.172 -24.703 1 68.06 150 ARG B O 1
ATOM 2471 N N . GLU B 1 151 ? 22.938 -4.301 -23.672 1 62.34 151 GLU B N 1
ATOM 2472 C CA . GLU B 1 151 ? 23.594 -4.543 -22.375 1 62.34 151 GLU B CA 1
ATOM 2473 C C . GLU B 1 151 ? 24.438 -5.809 -22.422 1 62.34 151 GLU B C 1
ATOM 2475 O O . GLU B 1 151 ? 23.953 -6.879 -22.797 1 62.34 151 GLU B O 1
ATOM 2480 N N . ASN B 1 152 ? 25.562 -5.91 -22.938 1 52.47 152 ASN B N 1
ATOM 2481 C CA . ASN B 1 152 ? 26.516 -6.957 -22.594 1 52.47 152 ASN B CA 1
ATOM 2482 C C . ASN B 1 152 ? 27.094 -6.766 -21.188 1 52.47 152 ASN B C 1
ATOM 2484 O O . ASN B 1 152 ? 27.984 -5.953 -21 1 52.47 152 ASN B O 1
ATOM 2488 N N . PHE B 1 153 ? 26.312 -6.867 -20.234 1 51.59 153 PHE B N 1
ATOM 2489 C CA . PHE B 1 153 ? 26.938 -6.82 -18.922 1 51.59 153 PHE B 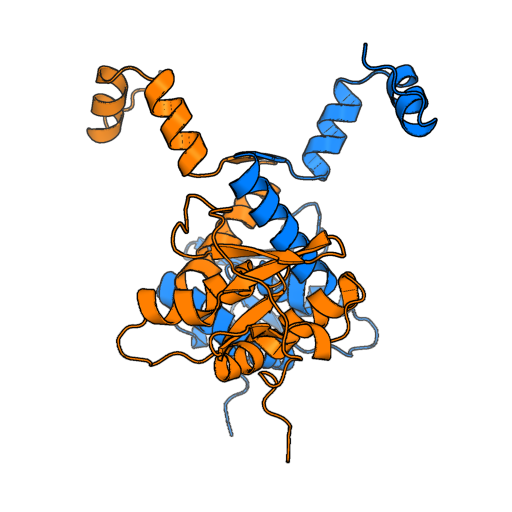CA 1
ATOM 2490 C C . PHE B 1 153 ? 27.906 -7.98 -18.734 1 51.59 153 PHE B C 1
ATOM 2492 O O . PHE B 1 153 ? 27.484 -9.141 -18.688 1 51.59 153 PHE B O 1
ATOM 2499 N N . SER B 1 154 ? 28.812 -8.195 -19.516 1 42.88 154 SER B N 1
ATOM 2500 C CA . SER B 1 154 ? 29.875 -9.148 -19.188 1 42.88 154 SER B CA 1
ATOM 2501 C C . SER B 1 154 ? 30.609 -8.734 -17.922 1 42.88 154 SER B C 1
ATOM 2503 O O . SER B 1 154 ? 30.766 -7.547 -17.656 1 42.88 154 SER B O 1
#

pLDDT: mean 90.4, std 13.74, range [22.2, 98.69]